Protein AF-A0A7C0X416-F1 (afdb_monomer_lite)

Organism: NCBI:txid1839936

Foldseek 3Di:
DPPPDDDDDDPVRVVVVVVVVVVVVVCCVVPNLDPDAPPQQEAAFDDLPAQADKAFAPVQDPLPCQLCVQQPQSQWDWDQDPVRGTDTWGQQVRDPSPCVSQVRRQRSRIFGWQHHPDDDPDNVPSRGDNVNRNDDPDDDGNYQWYWYWDCDPPDTGIDIDGDDHGGGHDDDRPPPQQWFKDQQDQPLDPLPCPLCVQDPQNQWDWDQDPVGIGIDGNRVSGRQPCRSCVPPPSNRMDTDGD

InterPro domains:
  IPR010226 NADH-quinone oxidoreductase, chain I [PTHR10849] (24-136)
  IPR017896 4Fe-4S ferredoxin-type, iron-sulphur binding domain [PF12838] (60-109)
  IPR017896 4Fe-4S ferredoxin-type, iron-sulphur binding domain [PF13187] (189-235)
  IPR017896 4Fe-4S ferredoxin-type, iron-sulphur binding domain [PS51379] (52-81)
  IPR017896 4Fe-4S ferredoxin-type, iron-sulphur binding domain [PS51379] (86-115)
  IPR017896 4Fe-4S ferredoxin-type, iron-sulphur binding domain [PS51379] (179-209)
  IPR017896 4Fe-4S ferredoxin-type, iron-sulphur binding domain [PS51379] (213-242)
  IPR017900 4Fe-4S ferredoxin, iron-sulphur binding, conserved site [PS00198] (95-106)
  IPR017900 4Fe-4S ferredoxin, iron-sulphur binding, conserved site [PS00198] (189-200)

Radius of gyration: 30.39 Å; chains: 1; bounding box: 72×56×80 Å

pLDDT: mean 90.24, std 6.44, range [57.19, 98.12]

Sequence (242 aa):
MRKVVAPDYTVFEHVKRHAEAVKTAIREAIIPESVTCSYPKERRKMPASFRGYLIFDPDRCISCFGCAFICPANAIRMKEAEDGRYYPTIDYGKCIFCHFCLDSCPEGALKPTKIHDVAYRDLDRMLTLTEEMIEPPEIIREDKRYVEYVIDGRDLHLRRVDGEDELLVDLPPPSKVERIVSCIDPESCTGCRICEEVCEHGVIRSSVEEDGVRMVIDSERCTGCGLCVKECSMRVLRLVRR

Structure (mmCIF, N/CA/C/O backbone):
data_AF-A0A7C0X416-F1
#
_entry.id   AF-A0A7C0X416-F1
#
loop_
_atom_site.group_PDB
_atom_site.id
_atom_site.type_symbol
_atom_site.label_atom_id
_atom_site.label_alt_id
_atom_site.label_comp_id
_atom_site.label_asym_id
_atom_site.label_entity_id
_atom_site.label_seq_id
_atom_site.pdbx_PDB_ins_code
_atom_site.Cartn_x
_atom_site.Cartn_y
_atom_site.Cartn_z
_atom_site.occupancy
_atom_site.B_iso_or_equiv
_atom_site.auth_seq_id
_atom_site.auth_comp_id
_atom_site.auth_asym_id
_atom_site.auth_atom_id
_atom_site.pdbx_PDB_model_num
ATOM 1 N N . MET A 1 1 ? 18.045 -38.960 -21.558 1.00 57.19 1 MET A N 1
ATOM 2 C CA . MET A 1 1 ? 18.064 -37.711 -22.358 1.00 57.19 1 MET A CA 1
ATOM 3 C C . MET A 1 1 ? 18.168 -38.073 -23.832 1.00 57.19 1 MET A C 1
ATOM 5 O O . MET A 1 1 ? 19.068 -38.830 -24.178 1.00 57.19 1 MET A O 1
ATOM 9 N N . ARG A 1 2 ? 17.259 -37.594 -24.694 1.00 62.16 2 ARG A N 1
ATOM 10 C CA . ARG A 1 2 ? 17.436 -37.725 -26.152 1.00 62.16 2 ARG A CA 1
ATOM 11 C C . ARG A 1 2 ? 18.588 -36.808 -26.564 1.00 62.16 2 ARG A C 1
ATOM 13 O O . ARG A 1 2 ? 18.552 -35.626 -26.235 1.00 62.16 2 ARG A O 1
ATOM 20 N N . LYS A 1 3 ? 19.614 -37.348 -27.229 1.00 64.94 3 LYS A N 1
ATOM 21 C CA . LYS A 1 3 ? 20.662 -36.521 -27.836 1.00 64.94 3 LYS A CA 1
ATOM 22 C C . LYS A 1 3 ? 19.995 -35.653 -28.898 1.00 64.94 3 LYS A C 1
ATOM 24 O O . LYS A 1 3 ? 19.413 -36.183 -29.841 1.00 64.94 3 LYS A O 1
ATOM 29 N N . VAL A 1 4 ? 20.044 -34.340 -28.709 1.00 77.12 4 VAL A N 1
ATOM 30 C CA . VAL A 1 4 ? 19.672 -33.386 -29.751 1.00 77.12 4 VAL A CA 1
ATOM 31 C C . VAL A 1 4 ? 20.785 -33.462 -30.789 1.00 77.12 4 VAL A C 1
ATOM 33 O O . VAL A 1 4 ? 21.901 -33.016 -30.537 1.00 77.12 4 VAL A O 1
ATOM 36 N N . VAL A 1 5 ? 20.518 -34.139 -31.902 1.00 79.69 5 VAL A N 1
ATOM 37 C CA . VAL A 1 5 ? 21.444 -34.206 -33.034 1.00 79.69 5 VAL A CA 1
ATOM 38 C C . VAL A 1 5 ? 21.197 -32.963 -33.874 1.00 79.69 5 VAL A C 1
ATOM 40 O O . VAL A 1 5 ? 20.042 -32.636 -34.154 1.00 79.69 5 VAL A O 1
ATOM 43 N N . ALA A 1 6 ? 22.262 -32.248 -34.236 1.00 77.06 6 ALA A N 1
ATOM 44 C CA . ALA A 1 6 ? 22.138 -31.166 -35.197 1.00 77.06 6 ALA A CA 1
ATOM 45 C C . ALA A 1 6 ? 21.621 -31.772 -36.515 1.00 77.06 6 ALA A C 1
ATOM 47 O O . ALA A 1 6 ? 22.207 -32.747 -36.986 1.00 77.06 6 ALA A O 1
ATOM 48 N N . PRO A 1 7 ? 20.508 -31.280 -37.075 1.00 79.94 7 PRO A N 1
ATOM 49 C CA . PRO A 1 7 ? 20.043 -31.735 -38.382 1.00 79.94 7 PRO A CA 1
ATOM 50 C C . PRO A 1 7 ? 21.128 -31.512 -39.444 1.00 79.94 7 PRO A C 1
ATOM 52 O O . PRO A 1 7 ? 21.863 -30.525 -39.393 1.00 79.94 7 PRO A O 1
ATOM 55 N N . ASP A 1 8 ? 21.227 -32.462 -40.370 1.00 83.44 8 ASP A N 1
ATOM 56 C CA . ASP A 1 8 ? 22.217 -32.457 -41.443 1.00 83.44 8 ASP A CA 1
ATOM 57 C C . ASP A 1 8 ? 21.774 -31.456 -42.516 1.00 83.44 8 ASP A C 1
ATOM 59 O O . ASP A 1 8 ? 20.688 -31.596 -43.083 1.00 83.44 8 ASP A O 1
ATOM 63 N N . TYR A 1 9 ? 22.562 -30.402 -42.728 1.00 83.38 9 TYR A N 1
ATOM 64 C CA . TYR A 1 9 ? 22.229 -29.325 -43.656 1.00 83.38 9 TYR A CA 1
ATOM 65 C C . TYR A 1 9 ? 23.130 -29.384 -44.882 1.00 83.38 9 TYR A C 1
ATOM 67 O O . TYR A 1 9 ? 24.345 -29.558 -44.796 1.00 83.38 9 TYR A O 1
ATOM 75 N N . THR A 1 10 ? 22.546 -29.142 -46.047 1.00 91.31 10 THR A N 1
ATOM 76 C CA . THR A 1 10 ? 23.316 -28.920 -47.271 1.00 91.31 10 THR A CA 1
ATOM 77 C C . THR A 1 10 ? 24.046 -27.573 -47.225 1.00 91.31 10 THR A C 1
ATOM 79 O O . THR A 1 10 ? 23.634 -26.633 -46.541 1.00 91.31 10 THR A O 1
ATOM 82 N N . VAL A 1 11 ? 25.114 -27.425 -48.018 1.00 88.75 11 VAL A N 1
ATOM 83 C CA . VAL A 1 11 ? 25.844 -26.146 -48.162 1.00 88.75 11 VAL A CA 1
ATOM 84 C C . VAL A 1 11 ? 24.896 -24.999 -48.538 1.00 88.75 11 VAL A C 1
ATOM 86 O O . VAL A 1 11 ? 25.012 -23.893 -48.014 1.00 88.75 11 VAL A O 1
ATOM 89 N N . PHE A 1 12 ? 23.911 -25.271 -49.397 1.00 92.62 12 PHE A N 1
ATOM 90 C CA . PHE A 1 12 ? 22.902 -24.290 -49.787 1.00 92.62 12 PHE A CA 1
ATOM 91 C C . PHE A 1 12 ? 22.018 -23.851 -48.606 1.00 92.62 12 PHE A C 1
ATOM 93 O O . PHE A 1 12 ? 21.759 -22.659 -48.436 1.00 92.62 12 PHE A O 1
ATOM 100 N N . GLU A 1 13 ? 21.590 -24.784 -47.751 1.00 91.25 13 GLU A N 1
ATOM 101 C CA . GLU A 1 13 ? 20.802 -24.472 -46.552 1.00 91.25 13 GLU A CA 1
ATOM 102 C C . GLU A 1 13 ? 21.599 -23.668 -45.522 1.00 91.25 13 GLU A C 1
ATOM 104 O O . GLU A 1 13 ? 21.046 -22.751 -44.909 1.00 91.25 13 GLU A O 1
ATOM 109 N N . HIS A 1 14 ? 22.896 -23.952 -45.367 1.00 90.25 14 HIS A N 1
ATOM 110 C CA . HIS A 1 14 ? 23.789 -23.145 -44.534 1.00 90.25 14 HIS A CA 1
ATOM 111 C C . HIS A 1 14 ? 23.851 -21.694 -45.018 1.00 90.25 14 HIS A C 1
ATOM 113 O O . HIS A 1 14 ? 23.626 -20.773 -44.230 1.00 90.25 14 HIS A O 1
ATOM 119 N N . VAL A 1 15 ? 24.082 -21.491 -46.319 1.00 93.81 15 VAL A N 1
ATOM 120 C CA . VAL A 1 15 ? 24.129 -20.154 -46.927 1.00 93.81 15 VAL A CA 1
ATOM 121 C C . VAL A 1 15 ? 22.797 -19.424 -46.746 1.00 93.81 15 VAL A C 1
ATOM 123 O O . VAL A 1 15 ? 22.792 -18.270 -46.315 1.00 93.81 15 VAL A O 1
ATOM 126 N N . LYS A 1 16 ? 21.664 -20.095 -46.995 1.00 95.44 16 LYS A N 1
ATOM 127 C CA . LYS A 1 16 ? 20.327 -19.508 -46.818 1.00 95.44 16 LYS A CA 1
ATOM 128 C C . LYS A 1 16 ? 20.095 -19.035 -45.380 1.00 95.44 16 LYS A C 1
ATOM 130 O O . LYS A 1 16 ? 19.681 -17.899 -45.168 1.00 95.44 16 LYS A O 1
ATOM 135 N N . ARG A 1 17 ? 20.405 -19.876 -44.391 1.00 91.31 17 ARG A N 1
ATOM 136 C CA . ARG A 1 17 ? 20.230 -19.547 -42.966 1.00 91.31 17 ARG A CA 1
ATOM 137 C C . ARG A 1 17 ? 21.143 -18.415 -42.515 1.00 91.31 17 ARG A C 1
ATOM 139 O O . ARG A 1 17 ? 20.723 -17.568 -41.736 1.00 91.31 17 ARG A O 1
ATOM 146 N N . HIS A 1 18 ? 22.383 -18.379 -43.001 1.00 94.31 18 HIS A 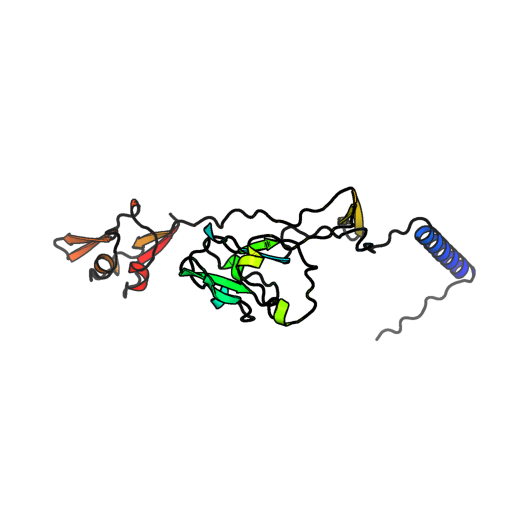N 1
ATOM 147 C CA . HIS A 1 18 ? 23.293 -17.268 -42.718 1.00 94.31 18 HIS A CA 1
ATOM 148 C C . HIS A 1 18 ? 22.787 -15.965 -43.341 1.00 94.31 18 HIS A C 1
ATOM 150 O O . HIS A 1 18 ? 22.806 -14.936 -42.674 1.00 94.31 18 HIS A O 1
ATOM 156 N N . ALA A 1 19 ? 22.259 -16.004 -44.567 1.00 96.19 19 ALA A N 1
ATOM 157 C CA . ALA A 1 19 ? 21.640 -14.837 -45.188 1.00 96.19 19 ALA A CA 1
ATOM 158 C C . ALA A 1 19 ? 20.410 -14.343 -44.400 1.00 96.19 19 ALA A C 1
ATOM 160 O O . ALA A 1 19 ? 20.270 -13.141 -44.183 1.00 96.19 19 ALA A O 1
ATOM 161 N N . GLU A 1 20 ? 19.549 -15.246 -43.916 1.00 95.38 20 GLU A N 1
ATOM 162 C CA . GLU A 1 20 ? 18.414 -14.907 -43.039 1.00 95.38 20 GLU A CA 1
ATOM 163 C C . GLU A 1 20 ? 18.872 -14.286 -41.708 1.00 95.38 20 GLU A C 1
ATOM 165 O O . GLU A 1 20 ? 18.317 -13.273 -41.270 1.00 95.38 20 GLU A O 1
ATOM 170 N N . ALA A 1 21 ? 19.918 -14.840 -41.088 1.00 93.75 21 ALA A N 1
ATOM 171 C CA . ALA A 1 21 ? 20.500 -14.304 -39.860 1.00 93.75 21 ALA A CA 1
ATOM 172 C C . ALA A 1 21 ? 21.108 -12.910 -40.076 1.00 93.75 21 ALA A C 1
ATOM 174 O O . ALA A 1 21 ? 20.821 -11.995 -39.308 1.00 93.75 21 ALA A O 1
ATOM 175 N N . VAL A 1 22 ? 21.884 -12.714 -41.148 1.00 95.81 22 VAL A N 1
ATOM 176 C CA . VAL A 1 22 ? 22.471 -11.412 -41.505 1.00 95.81 22 VAL A CA 1
ATOM 177 C C . VAL A 1 22 ? 21.381 -10.389 -41.817 1.00 95.81 22 VAL A C 1
ATOM 179 O O . VAL A 1 22 ? 21.449 -9.266 -41.329 1.00 95.81 22 VAL A O 1
ATOM 182 N N . LYS A 1 23 ? 20.335 -10.769 -42.563 1.00 95.19 23 LYS A N 1
ATOM 183 C CA . LYS A 1 23 ? 19.174 -9.903 -42.823 1.00 95.19 23 LYS A CA 1
ATOM 184 C C . LYS A 1 23 ? 18.511 -9.453 -41.520 1.00 95.19 23 LYS A C 1
ATOM 186 O O . LYS A 1 23 ? 18.184 -8.278 -41.377 1.00 95.19 23 LYS A O 1
ATOM 191 N N . THR A 1 24 ? 18.325 -10.380 -40.583 1.00 90.19 24 THR A N 1
ATOM 192 C CA . THR A 1 24 ? 17.755 -10.079 -39.264 1.00 90.19 24 THR A CA 1
ATOM 193 C C . THR A 1 24 ? 18.672 -9.141 -38.482 1.00 90.19 24 THR A C 1
ATOM 195 O O . THR A 1 24 ? 18.209 -8.123 -37.983 1.00 90.19 24 THR A O 1
ATOM 198 N N . ALA A 1 25 ? 19.980 -9.410 -38.456 1.00 90.50 25 ALA A N 1
ATOM 199 C CA . ALA A 1 25 ? 20.961 -8.561 -37.784 1.00 90.50 25 ALA A CA 1
ATOM 200 C C . ALA A 1 25 ? 20.996 -7.134 -38.357 1.00 90.50 25 ALA A C 1
ATOM 202 O O . ALA A 1 25 ? 21.021 -6.172 -37.598 1.00 90.50 25 ALA A O 1
ATOM 203 N N . ILE A 1 26 ? 20.946 -6.983 -39.685 1.00 93.81 26 ILE A N 1
ATOM 204 C CA . ILE A 1 26 ? 20.878 -5.669 -40.341 1.00 93.81 26 ILE A CA 1
ATOM 205 C C . ILE A 1 26 ? 19.585 -4.942 -39.958 1.00 93.81 26 ILE A C 1
ATOM 207 O O . ILE A 1 26 ? 19.631 -3.754 -39.646 1.00 93.81 26 ILE A O 1
ATOM 211 N N . ARG A 1 27 ? 18.439 -5.639 -39.953 1.00 88.88 27 ARG A N 1
ATOM 212 C CA . ARG A 1 27 ? 17.156 -5.051 -39.541 1.00 88.88 27 ARG A CA 1
ATOM 213 C C . ARG A 1 27 ? 17.235 -4.506 -38.114 1.00 88.88 27 ARG A C 1
ATOM 215 O O . ARG A 1 27 ? 16.928 -3.336 -37.920 1.00 88.88 27 ARG A O 1
ATOM 222 N N . GLU A 1 28 ? 17.702 -5.314 -37.163 1.00 85.31 28 GLU A N 1
ATOM 223 C CA . GLU A 1 28 ? 17.839 -4.897 -35.759 1.00 85.31 28 GLU A CA 1
ATOM 224 C C . GLU A 1 28 ? 18.899 -3.803 -35.559 1.00 85.31 28 GLU A C 1
ATOM 226 O O . GLU A 1 28 ? 18.789 -3.002 -34.638 1.00 85.31 28 GLU A O 1
ATOM 231 N N . ALA A 1 29 ? 19.922 -3.727 -36.415 1.00 88.25 29 ALA A N 1
ATOM 232 C CA . ALA A 1 29 ? 20.923 -2.664 -36.345 1.00 88.25 29 ALA A CA 1
ATOM 233 C C . ALA A 1 29 ? 20.383 -1.298 -36.810 1.00 88.25 29 ALA A C 1
ATOM 235 O O . ALA A 1 29 ? 20.807 -0.270 -36.288 1.00 88.25 29 ALA A O 1
ATOM 236 N N . ILE A 1 30 ? 19.473 -1.276 -37.795 1.00 87.94 30 ILE A N 1
ATOM 237 C CA . ILE A 1 30 ? 18.911 -0.035 -38.360 1.00 87.94 30 ILE A CA 1
ATOM 238 C C . ILE A 1 30 ? 17.665 0.412 -37.587 1.00 87.94 30 ILE A C 1
ATOM 240 O O . ILE A 1 30 ? 17.522 1.593 -37.277 1.00 87.94 30 ILE A O 1
ATOM 244 N N . ILE A 1 31 ? 16.755 -0.518 -37.292 1.00 81.75 31 ILE A N 1
ATOM 245 C CA . ILE A 1 31 ? 15.499 -0.265 -36.577 1.00 81.75 31 ILE A CA 1
ATOM 246 C C . ILE A 1 31 ? 15.412 -1.295 -35.451 1.00 81.75 31 ILE A C 1
ATOM 248 O O . ILE A 1 31 ? 14.736 -2.312 -35.603 1.00 81.75 31 ILE A O 1
ATOM 252 N N . PRO A 1 32 ? 16.139 -1.078 -34.343 1.00 70.19 32 PRO A N 1
ATOM 253 C CA . PRO A 1 32 ? 16.114 -2.013 -33.234 1.00 70.19 32 PRO A CA 1
ATOM 254 C C . PRO A 1 32 ? 14.705 -2.069 -32.645 1.00 70.19 32 PRO A C 1
ATOM 256 O O . PRO A 1 32 ? 14.247 -1.097 -32.036 1.00 70.19 32 PRO A O 1
ATOM 259 N N . GLU A 1 33 ? 14.057 -3.233 -32.710 1.00 70.00 33 GLU A N 1
ATOM 260 C CA . GLU A 1 33 ? 12.871 -3.540 -31.896 1.00 70.00 33 GLU A CA 1
ATOM 261 C C . GLU A 1 33 ? 13.306 -3.881 -30.462 1.00 70.00 33 GLU A C 1
ATOM 263 O O . GLU A 1 33 ? 12.881 -4.857 -29.846 1.00 70.00 33 GLU A O 1
ATOM 268 N N . SER A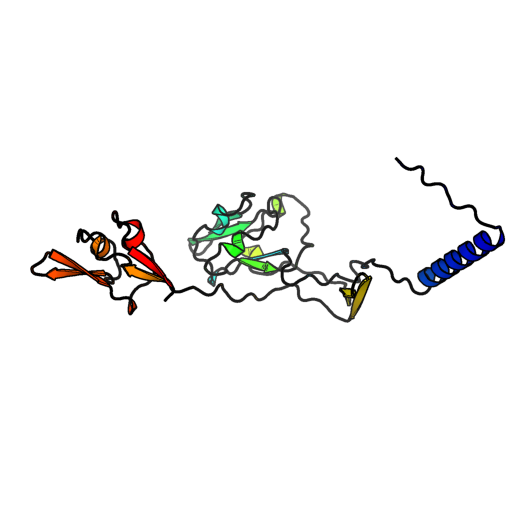 1 34 ? 14.227 -3.080 -29.917 1.00 74.44 34 SER A N 1
ATOM 269 C CA . SER A 1 34 ? 14.807 -3.352 -28.613 1.00 74.44 34 SER A CA 1
ATOM 270 C C . SER A 1 34 ? 13.741 -3.224 -27.531 1.00 74.44 34 SER A C 1
ATOM 272 O O . SER A 1 34 ? 13.071 -2.194 -27.392 1.00 74.44 34 SER A O 1
ATOM 274 N N . VAL A 1 35 ? 13.653 -4.276 -26.719 1.00 82.62 35 VAL A N 1
ATOM 275 C CA . VAL A 1 35 ? 12.878 -4.307 -25.472 1.00 82.62 35 VAL A CA 1
ATOM 276 C C . VAL A 1 35 ? 13.503 -3.439 -24.368 1.00 82.62 35 VAL A C 1
ATOM 278 O O . VAL A 1 35 ? 12.994 -3.370 -23.251 1.00 82.62 35 VAL A O 1
ATOM 281 N N . THR A 1 36 ? 14.618 -2.769 -24.657 1.00 86.44 36 THR A N 1
ATOM 282 C CA . THR A 1 36 ? 15.330 -1.918 -23.708 1.00 86.44 36 THR A CA 1
ATOM 283 C C . THR A 1 36 ? 14.601 -0.586 -23.527 1.00 86.44 36 THR A C 1
ATOM 285 O O . THR A 1 36 ? 14.355 0.148 -24.485 1.00 86.44 36 THR A O 1
ATOM 288 N N . CYS A 1 37 ? 14.297 -0.250 -22.274 1.00 88.44 37 CYS A N 1
ATOM 289 C CA . CYS A 1 37 ? 13.849 1.079 -21.862 1.00 88.44 37 CYS A CA 1
ATOM 290 C C . CYS A 1 37 ? 15.079 1.912 -21.480 1.00 88.44 37 CYS A C 1
ATOM 292 O O . CYS A 1 37 ? 15.814 1.532 -20.567 1.00 88.44 37 CYS A O 1
ATOM 294 N N . SER A 1 38 ? 15.322 3.030 -22.167 1.00 89.12 38 SER A N 1
ATOM 295 C CA . SER A 1 38 ? 16.522 3.851 -21.947 1.00 89.12 38 SER A CA 1
ATOM 296 C C . SER A 1 38 ? 16.367 4.817 -20.760 1.00 89.12 38 SER A C 1
ATOM 298 O O . SER A 1 38 ? 16.327 6.033 -20.950 1.00 89.12 38 SER A O 1
ATOM 300 N N . TYR A 1 39 ? 16.322 4.299 -19.533 1.00 90.06 39 TYR A N 1
ATOM 301 C CA . TYR A 1 39 ? 16.314 5.119 -18.311 1.00 90.06 39 TYR A CA 1
ATOM 302 C C . TYR A 1 39 ? 17.616 5.945 -18.179 1.00 90.06 39 TYR A C 1
ATOM 304 O O . TYR A 1 39 ? 18.689 5.383 -18.419 1.00 90.06 39 TYR A O 1
ATOM 312 N N . PRO A 1 40 ? 17.583 7.250 -17.828 1.00 91.44 40 PRO A N 1
ATOM 313 C CA . PRO A 1 40 ? 16.432 8.053 -17.383 1.00 91.44 40 PRO A CA 1
ATOM 314 C C . PRO A 1 40 ? 15.691 8.819 -18.498 1.00 91.44 40 PRO A C 1
ATOM 316 O O . PRO A 1 40 ? 14.723 9.508 -18.214 1.00 91.44 40 PRO A O 1
ATOM 319 N N . LYS A 1 41 ? 16.111 8.716 -19.768 1.00 90.19 41 LYS A N 1
ATOM 320 C CA . LYS A 1 41 ? 15.497 9.450 -20.901 1.00 90.19 41 LYS A CA 1
ATOM 321 C C . LYS A 1 41 ? 14.109 8.925 -21.285 1.00 90.19 41 LYS A C 1
ATOM 323 O O . LYS A 1 41 ? 13.294 9.662 -21.840 1.00 90.19 41 LYS A O 1
ATOM 328 N N . GLU A 1 42 ? 13.880 7.640 -21.037 1.00 90.81 42 GLU A N 1
ATOM 329 C CA . GLU A 1 42 ? 12.603 6.952 -21.196 1.00 90.81 42 GLU A CA 1
ATOM 330 C C . GLU A 1 42 ? 12.272 6.231 -19.888 1.00 90.81 42 GLU A C 1
ATOM 332 O O . GLU A 1 42 ? 13.122 5.517 -19.339 1.00 90.81 42 GLU A O 1
ATOM 337 N N . ARG A 1 43 ? 11.033 6.368 -19.409 1.00 90.56 43 ARG A N 1
ATOM 338 C CA . ARG A 1 43 ? 10.561 5.702 -18.186 1.00 90.56 43 ARG A CA 1
ATOM 339 C C . ARG A 1 43 ? 9.498 4.663 -18.519 1.00 90.56 43 ARG A C 1
ATOM 341 O O . ARG A 1 43 ? 8.637 4.878 -19.362 1.00 90.56 43 ARG A O 1
ATOM 348 N N . ARG A 1 44 ? 9.518 3.506 -17.862 1.00 91.12 44 ARG A N 1
ATOM 349 C CA . ARG A 1 44 ? 8.420 2.540 -17.999 1.00 91.12 44 ARG A CA 1
ATOM 350 C C . ARG A 1 44 ? 7.183 3.089 -17.289 1.00 91.12 44 ARG A C 1
ATOM 352 O O . ARG A 1 44 ? 7.271 3.413 -16.109 1.00 91.12 44 ARG A O 1
ATOM 359 N N . LYS A 1 45 ? 6.029 3.078 -17.959 1.00 91.94 45 LYS A N 1
ATOM 360 C CA . LYS A 1 45 ? 4.752 3.375 -17.304 1.00 91.94 45 LYS A CA 1
ATOM 361 C C . LYS A 1 45 ? 4.423 2.278 -16.302 1.00 91.94 45 LYS A C 1
ATOM 363 O O . LYS A 1 45 ? 4.301 1.102 -16.666 1.00 91.94 45 LYS A O 1
ATOM 368 N N . MET A 1 46 ? 4.277 2.663 -15.043 1.00 91.75 46 MET A N 1
ATOM 369 C CA . MET A 1 46 ? 3.917 1.725 -13.986 1.00 91.75 46 MET A CA 1
ATOM 370 C C . MET A 1 46 ? 2.408 1.434 -13.997 1.00 91.75 46 MET A C 1
ATOM 372 O O . MET A 1 46 ? 1.604 2.337 -14.253 1.00 91.75 46 MET A O 1
ATOM 376 N N . PRO A 1 47 ? 1.991 0.181 -13.731 1.00 89.56 47 PRO A N 1
ATOM 377 C CA . PRO A 1 47 ? 0.575 -0.161 -13.641 1.00 89.56 47 PRO A CA 1
ATOM 378 C C . PRO A 1 47 ? -0.099 0.573 -12.473 1.00 89.56 47 PRO A C 1
ATOM 380 O O . PRO A 1 47 ? 0.559 0.993 -11.522 1.00 89.56 47 PRO A O 1
ATOM 383 N N . ALA A 1 48 ? -1.429 0.686 -12.508 1.00 87.31 48 ALA A N 1
ATOM 384 C CA . ALA A 1 48 ? -2.202 1.323 -11.435 1.00 87.31 48 ALA A CA 1
ATOM 385 C C . ALA A 1 48 ? -1.996 0.653 -10.063 1.00 87.31 48 ALA A C 1
ATOM 387 O O . ALA A 1 48 ? -1.982 1.329 -9.044 1.00 87.31 48 ALA A O 1
ATOM 388 N N . SER A 1 49 ? -1.777 -0.665 -10.044 1.00 88.31 49 SER A N 1
ATOM 389 C CA . SER A 1 49 ? -1.543 -1.461 -8.835 1.00 88.31 49 SER A CA 1
ATOM 390 C C . SER A 1 49 ? -0.073 -1.521 -8.401 1.00 88.31 49 SER A C 1
ATOM 392 O O . SER A 1 49 ? 0.302 -2.410 -7.633 1.00 88.31 49 SER A O 1
ATOM 394 N N . PHE A 1 50 ? 0.793 -0.667 -8.955 1.00 93.44 50 PHE A N 1
ATOM 395 C CA . PHE A 1 50 ? 2.199 -0.638 -8.569 1.00 93.44 50 PHE A CA 1
ATOM 396 C C . PHE A 1 50 ? 2.345 -0.226 -7.103 1.00 93.44 50 PHE A C 1
ATOM 398 O O . PHE A 1 50 ? 1.662 0.678 -6.628 1.00 93.44 50 PHE A O 1
ATOM 405 N N . ARG A 1 51 ? 3.261 -0.888 -6.394 1.00 94.94 51 ARG A N 1
ATOM 406 C CA . ARG A 1 51 ? 3.482 -0.662 -4.969 1.00 94.94 51 ARG A CA 1
ATOM 407 C C . ARG A 1 51 ? 4.755 0.134 -4.731 1.00 94.94 51 ARG A C 1
ATOM 409 O O . ARG A 1 51 ? 5.820 -0.447 -4.557 1.00 94.94 51 ARG A O 1
ATOM 416 N N . GLY A 1 52 ? 4.634 1.455 -4.769 1.00 94.06 52 GLY A N 1
ATOM 417 C CA . GLY A 1 52 ? 5.747 2.372 -4.549 1.00 94.06 52 GLY A CA 1
ATOM 418 C C . GLY A 1 52 ? 5.782 2.977 -3.151 1.00 94.06 52 GLY A C 1
ATOM 419 O O . GLY A 1 52 ? 5.194 2.449 -2.197 1.00 94.06 52 GLY A O 1
ATOM 420 N N . TYR A 1 53 ? 6.476 4.110 -3.078 1.00 94.88 53 TYR A N 1
ATOM 421 C CA . TYR A 1 53 ? 6.574 4.986 -1.917 1.00 94.88 53 TYR A CA 1
ATOM 422 C C . TYR A 1 53 ? 5.193 5.381 -1.379 1.00 94.88 53 TYR A C 1
ATOM 424 O O . TYR A 1 53 ? 4.214 5.422 -2.133 1.00 94.88 53 TYR A O 1
ATOM 432 N N . LEU A 1 54 ? 5.108 5.659 -0.081 1.00 94.56 54 LEU A N 1
ATOM 433 C CA . LEU A 1 54 ? 3.852 5.971 0.593 1.00 94.56 54 LEU A CA 1
ATOM 434 C C . LEU A 1 54 ? 3.781 7.448 0.963 1.00 94.56 54 LEU A C 1
ATOM 436 O O . LEU A 1 54 ? 4.736 7.991 1.510 1.00 94.56 54 LEU A O 1
ATOM 440 N N . ILE A 1 55 ? 2.623 8.050 0.708 1.00 94.31 55 ILE A N 1
ATOM 441 C CA . ILE A 1 55 ? 2.277 9.401 1.158 1.00 94.31 55 ILE A CA 1
ATOM 442 C C . ILE A 1 55 ? 1.304 9.283 2.330 1.00 94.31 55 ILE A C 1
ATOM 444 O O . ILE A 1 55 ? 0.479 8.367 2.37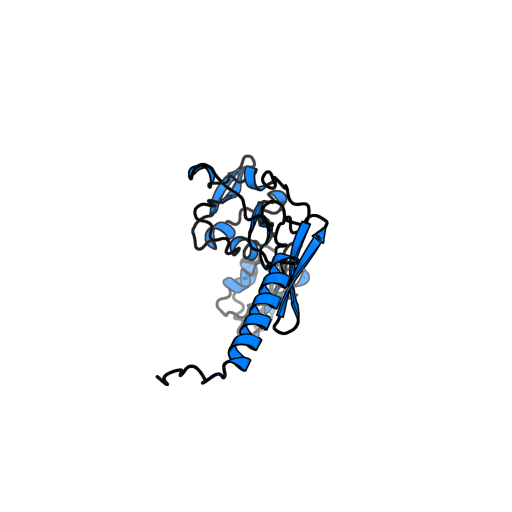1 1.00 94.31 55 ILE A O 1
ATOM 448 N N . PHE A 1 56 ? 1.404 10.189 3.292 1.00 95.00 56 PHE A N 1
ATOM 449 C CA . PHE A 1 56 ? 0.591 10.216 4.495 1.00 95.00 56 PHE A CA 1
ATOM 450 C C . PHE A 1 56 ? -0.342 11.431 4.516 1.00 95.00 56 PHE A C 1
ATOM 452 O O . PHE A 1 56 ? 0.056 12.548 4.221 1.00 95.00 56 PHE A O 1
ATOM 459 N N . ASP A 1 57 ? -1.599 11.199 4.878 1.00 93.81 57 ASP A N 1
ATOM 460 C CA . ASP A 1 57 ? -2.650 12.203 5.009 1.00 93.81 57 ASP A CA 1
ATOM 461 C C . ASP A 1 57 ? -3.059 12.312 6.496 1.00 93.81 57 ASP A C 1
ATOM 463 O O . ASP A 1 57 ? -3.762 11.424 7.009 1.00 93.81 57 ASP A O 1
ATOM 467 N N . PRO A 1 58 ? -2.593 13.349 7.223 1.00 93.88 58 PRO A N 1
ATOM 468 C CA . PRO A 1 58 ? -2.823 13.487 8.663 1.00 93.88 58 PRO A CA 1
ATOM 469 C C . PRO A 1 58 ? -4.295 13.730 9.017 1.00 93.88 58 PRO A C 1
ATOM 471 O O . PRO A 1 58 ? -4.762 13.244 10.054 1.00 93.88 58 PRO A O 1
ATOM 474 N N . ASP A 1 59 ? -5.047 14.396 8.138 1.00 92.81 59 ASP A N 1
ATOM 475 C CA . ASP A 1 59 ? -6.461 14.726 8.352 1.00 92.81 59 ASP A CA 1
ATOM 476 C C . ASP A 1 59 ? -7.336 13.469 8.394 1.00 92.81 59 ASP A C 1
ATOM 478 O O . ASP A 1 59 ? -8.357 13.420 9.084 1.00 92.81 59 ASP A O 1
ATOM 482 N N . ARG A 1 60 ? -6.915 12.415 7.686 1.00 92.25 60 ARG A N 1
ATOM 483 C CA . ARG A 1 60 ? -7.609 11.120 7.653 1.00 92.25 60 ARG A CA 1
ATOM 484 C C . ARG A 1 60 ? -7.142 10.146 8.721 1.00 92.25 60 ARG A C 1
ATOM 486 O O . ARG A 1 60 ? -7.840 9.178 9.014 1.00 92.25 60 ARG A O 1
ATOM 493 N N . CYS A 1 61 ? -5.951 10.321 9.281 1.00 94.25 61 CYS A N 1
ATOM 494 C CA . CYS A 1 61 ? -5.460 9.404 10.302 1.00 94.25 61 CYS A CA 1
ATOM 495 C C . CYS A 1 61 ? -6.352 9.481 11.548 1.00 94.25 61 CYS A C 1
ATOM 497 O O . CYS A 1 61 ? -6.873 10.541 11.852 1.00 94.25 61 CYS A O 1
ATOM 499 N N . ILE A 1 62 ? -6.523 8.382 12.286 1.00 94.06 62 ILE A N 1
ATOM 500 C CA . ILE A 1 62 ? -7.252 8.345 13.573 1.00 94.06 62 ILE A CA 1
ATOM 501 C C . ILE A 1 62 ? -6.403 7.750 14.703 1.00 94.06 62 ILE A C 1
ATOM 503 O O . ILE A 1 62 ? -6.933 7.334 15.727 1.00 94.06 62 ILE A O 1
ATOM 507 N N . SER A 1 63 ? -5.085 7.650 14.500 1.00 95.94 63 SER A N 1
ATOM 508 C CA . SER A 1 63 ? -4.137 7.096 15.477 1.00 95.94 63 SER A CA 1
ATOM 509 C C . SER A 1 63 ? -4.560 5.727 16.034 1.00 95.94 63 SER A C 1
ATOM 511 O O . SER A 1 63 ? -4.426 5.465 17.222 1.00 95.94 63 SER A O 1
ATOM 513 N N . CYS A 1 64 ? -5.072 4.833 15.178 1.00 95.12 64 CYS A N 1
ATOM 514 C CA . CYS A 1 64 ? -5.554 3.502 15.578 1.00 95.12 64 CYS A CA 1
ATOM 515 C C . CYS A 1 64 ? -4.464 2.415 15.627 1.00 95.12 64 CYS A C 1
ATOM 517 O O . CYS A 1 64 ? -4.754 1.279 15.990 1.00 95.12 64 CYS A O 1
ATOM 519 N N . PHE A 1 65 ? -3.226 2.734 15.226 1.00 96.38 65 PHE A N 1
ATOM 520 C CA . PHE A 1 65 ? -2.056 1.835 15.219 1.00 96.38 65 PHE A CA 1
ATOM 521 C C . PHE A 1 65 ? -2.172 0.598 14.300 1.00 96.38 65 PHE A C 1
ATOM 523 O O . PHE A 1 65 ? -1.225 -0.183 14.210 1.00 96.38 65 PHE A O 1
ATOM 530 N N . GLY A 1 66 ? -3.275 0.426 13.559 1.00 95.81 66 GLY A N 1
ATOM 531 C CA . GLY A 1 66 ? -3.504 -0.745 12.701 1.00 95.81 66 GLY A CA 1
ATOM 532 C C . GLY A 1 66 ? -2.403 -0.977 11.660 1.00 95.81 66 GLY A C 1
ATOM 533 O O . GLY A 1 66 ? -1.954 -2.108 11.484 1.00 95.81 66 GLY A O 1
ATOM 534 N N . CYS A 1 67 ? -1.891 0.098 11.048 1.00 97.00 67 CYS A N 1
ATOM 535 C CA . CYS A 1 67 ? -0.790 0.027 10.085 1.00 97.00 67 CYS A CA 1
ATOM 536 C C . CYS A 1 67 ? 0.515 -0.506 10.703 1.00 97.00 67 CYS A C 1
ATOM 538 O O . CYS A 1 67 ? 1.228 -1.266 10.050 1.00 97.00 67 CYS A O 1
ATOM 540 N N . ALA A 1 68 ? 0.812 -0.150 11.956 1.00 97.50 68 ALA A N 1
ATOM 541 C CA . ALA A 1 68 ? 1.985 -0.644 12.669 1.00 97.50 68 ALA A CA 1
ATOM 542 C C . ALA A 1 68 ? 1.835 -2.127 13.028 1.00 97.50 68 ALA A C 1
ATOM 544 O O . ALA A 1 68 ? 2.745 -2.912 12.769 1.00 97.50 68 ALA A O 1
ATOM 545 N N . PHE A 1 69 ? 0.665 -2.529 13.536 1.00 97.25 69 PHE A N 1
ATOM 546 C CA . PHE A 1 69 ? 0.395 -3.921 13.911 1.00 97.25 69 PHE A CA 1
ATOM 547 C C . PHE A 1 69 ? 0.385 -4.888 12.725 1.00 97.25 69 PHE A C 1
ATOM 549 O O . PHE A 1 69 ? 0.854 -6.015 12.860 1.00 97.25 69 PHE A O 1
ATOM 556 N N . ILE A 1 70 ? -0.138 -4.473 11.567 1.00 98.00 70 ILE A N 1
ATOM 557 C CA . ILE A 1 70 ? -0.218 -5.353 10.392 1.00 98.00 70 ILE A CA 1
ATOM 558 C C . ILE A 1 70 ? 1.122 -5.490 9.655 1.00 98.00 70 ILE A C 1
ATOM 560 O O . ILE A 1 70 ? 1.260 -6.357 8.794 1.00 98.00 70 ILE A O 1
ATOM 564 N N . CYS A 1 71 ? 2.105 -4.628 9.937 1.00 98.12 71 CYS A N 1
ATOM 565 C CA . CYS A 1 71 ? 3.356 -4.582 9.189 1.00 98.12 71 CYS A CA 1
ATOM 566 C C . CYS A 1 71 ? 4.219 -5.832 9.463 1.00 98.12 71 CYS A C 1
ATOM 568 O O . CYS A 1 71 ? 4.808 -5.938 10.540 1.00 98.12 71 CYS A O 1
ATOM 570 N N . PRO A 1 72 ? 4.407 -6.745 8.487 1.00 98.00 72 PRO A N 1
ATOM 571 C CA . PRO A 1 72 ? 5.145 -7.989 8.722 1.00 98.00 72 PRO A CA 1
ATOM 572 C C . PRO A 1 72 ? 6.646 -7.755 8.935 1.00 98.00 72 PRO A C 1
ATOM 574 O O . PRO A 1 72 ? 7.314 -8.552 9.583 1.00 98.00 72 PRO A O 1
ATOM 577 N N . ALA A 1 73 ? 7.178 -6.653 8.399 1.00 97.69 73 ALA A N 1
ATOM 578 C CA . ALA A 1 73 ? 8.581 -6.272 8.531 1.00 97.69 73 ALA A CA 1
ATOM 579 C C . ALA A 1 73 ? 8.859 -5.392 9.764 1.00 97.69 73 ALA A C 1
ATOM 581 O O . ALA A 1 73 ? 10.000 -4.980 9.970 1.00 97.69 73 ALA A O 1
ATOM 582 N N . ASN A 1 74 ? 7.829 -5.061 10.557 1.00 97.44 74 ASN A N 1
ATOM 583 C CA . ASN A 1 74 ? 7.917 -4.112 11.673 1.00 97.44 74 ASN A CA 1
ATOM 584 C C . ASN A 1 74 ? 8.626 -2.792 11.280 1.00 97.44 74 ASN A C 1
ATOM 586 O O . ASN A 1 74 ? 9.476 -2.262 11.999 1.00 97.44 74 ASN A O 1
ATOM 590 N N . ALA A 1 75 ? 8.313 -2.304 10.076 1.00 97.69 75 ALA A N 1
ATOM 591 C CA . ALA A 1 75 ? 8.915 -1.112 9.483 1.00 97.69 75 ALA A CA 1
ATOM 592 C C . ALA A 1 75 ? 8.241 0.186 9.949 1.00 97.69 75 ALA A C 1
ATOM 594 O O . ALA A 1 75 ? 8.799 1.262 9.770 1.00 97.69 75 ALA A O 1
ATOM 595 N N . ILE A 1 76 ? 7.044 0.101 10.533 1.00 97.75 76 ILE A N 1
ATOM 596 C CA . ILE A 1 76 ? 6.233 1.262 10.904 1.00 97.75 76 ILE A CA 1
ATOM 597 C C . ILE A 1 76 ? 6.313 1.465 12.416 1.00 97.75 76 ILE A C 1
ATOM 599 O O . ILE A 1 76 ? 5.997 0.561 13.188 1.00 97.75 76 ILE A O 1
ATOM 603 N N . ARG A 1 77 ? 6.705 2.667 12.840 1.00 95.69 77 ARG A N 1
ATOM 604 C CA . ARG A 1 77 ? 6.701 3.102 14.243 1.00 95.69 77 ARG A CA 1
ATOM 605 C C . ARG A 1 77 ? 5.750 4.275 14.395 1.00 95.69 77 ARG A C 1
ATOM 607 O O . ARG A 1 77 ? 5.840 5.229 13.638 1.00 95.69 77 ARG A O 1
ATOM 614 N N . MET A 1 78 ? 4.869 4.221 15.383 1.00 96.00 78 MET A N 1
ATOM 615 C CA . MET A 1 78 ? 3.976 5.338 15.679 1.00 96.00 78 MET A CA 1
ATOM 616 C C . MET A 1 78 ? 4.714 6.346 16.563 1.00 96.00 78 MET A C 1
ATOM 618 O O . MET A 1 78 ? 5.177 5.976 17.643 1.00 96.00 78 MET A O 1
ATOM 622 N N . LYS A 1 79 ? 4.849 7.589 16.102 1.00 94.56 79 LYS A N 1
ATOM 623 C CA . LYS A 1 79 ? 5.452 8.694 16.856 1.00 94.56 79 LYS A CA 1
ATOM 624 C C . LYS A 1 79 ? 4.402 9.745 17.177 1.00 94.56 79 LYS A C 1
ATOM 626 O O . LYS A 1 79 ? 3.491 9.962 16.384 1.00 94.56 79 LYS A O 1
ATOM 631 N N . GLU A 1 80 ? 4.541 10.363 18.339 1.00 94.62 80 GLU A N 1
ATOM 632 C CA . GLU A 1 80 ? 3.733 11.511 18.738 1.00 94.62 80 GLU A CA 1
ATOM 633 C C . GLU A 1 80 ? 4.112 12.729 17.884 1.00 94.62 80 GLU A C 1
ATOM 635 O O . GLU A 1 80 ? 5.299 13.007 17.697 1.00 94.62 80 GLU A O 1
ATOM 640 N N . ALA A 1 81 ? 3.105 13.399 17.335 1.00 90.50 81 ALA A N 1
ATOM 641 C CA . ALA A 1 81 ? 3.224 14.623 16.558 1.00 90.50 81 ALA A CA 1
ATOM 642 C C . ALA A 1 81 ? 2.876 15.850 17.415 1.00 90.50 81 ALA A C 1
ATOM 644 O O . ALA A 1 81 ? 2.430 15.727 18.556 1.00 90.50 81 ALA A O 1
ATOM 645 N N . GLU A 1 82 ? 3.072 17.048 16.865 1.00 87.94 82 GLU A N 1
ATOM 646 C CA . GLU A 1 82 ? 2.884 18.315 17.591 1.00 87.94 82 GLU A CA 1
ATOM 647 C C . GLU A 1 82 ? 1.448 18.536 18.097 1.00 87.94 82 GLU A C 1
ATOM 649 O O . GLU A 1 82 ? 1.236 19.215 19.100 1.00 87.94 82 GLU A O 1
ATOM 654 N N . ASP A 1 83 ? 0.459 17.932 17.438 1.00 89.88 83 ASP A N 1
ATOM 655 C CA . ASP A 1 83 ? -0.957 17.980 17.812 1.00 89.88 83 ASP A CA 1
ATOM 656 C C . ASP A 1 83 ? -1.342 16.970 18.916 1.00 89.88 83 ASP A C 1
ATOM 658 O O . ASP A 1 83 ? -2.521 16.828 19.248 1.00 89.88 83 ASP A O 1
ATOM 662 N N . GLY A 1 84 ? -0.362 16.257 19.486 1.00 90.88 84 GLY A N 1
ATOM 663 C CA . GLY A 1 84 ? -0.555 15.221 20.506 1.00 90.88 84 GLY A CA 1
ATOM 664 C C . GLY A 1 84 ? -1.115 13.904 19.957 1.00 90.88 84 GLY A C 1
ATOM 665 O O . GLY A 1 84 ? -1.438 12.993 20.725 1.00 90.88 84 GLY A O 1
ATOM 666 N N . ARG A 1 85 ? -1.264 13.777 18.632 1.00 93.94 85 ARG A N 1
ATOM 667 C CA . ARG A 1 85 ? -1.723 12.549 17.973 1.00 93.94 85 ARG A CA 1
ATOM 668 C C . ARG A 1 85 ? -0.528 11.679 17.611 1.00 93.94 85 ARG A C 1
ATOM 670 O O . ARG A 1 85 ? 0.602 12.138 17.510 1.00 93.94 85 ARG A O 1
ATOM 677 N N . TYR A 1 86 ? -0.778 10.389 17.406 1.00 95.69 86 TYR A N 1
ATOM 678 C CA . TYR A 1 86 ? 0.262 9.442 17.003 1.00 95.69 86 TYR A CA 1
ATOM 679 C C . TYR A 1 86 ? 0.154 9.140 15.512 1.00 95.69 86 TYR A C 1
ATOM 681 O O . TYR A 1 86 ? -0.895 8.672 15.050 1.00 95.69 86 TYR A O 1
ATOM 689 N N . TYR A 1 87 ? 1.250 9.333 14.781 1.00 96.44 87 TYR A N 1
ATOM 690 C CA . TYR A 1 87 ? 1.329 9.148 13.335 1.00 96.44 87 TYR A CA 1
ATOM 691 C C . TYR A 1 87 ? 2.423 8.156 12.912 1.00 96.44 87 TYR A C 1
ATOM 693 O O . TYR A 1 87 ? 3.394 7.946 13.646 1.00 96.44 87 TYR A O 1
ATOM 701 N N . PRO A 1 88 ? 2.253 7.483 11.757 1.00 96.81 88 PRO A N 1
ATOM 702 C CA . PRO A 1 88 ? 3.189 6.468 11.294 1.00 96.81 88 PRO A CA 1
ATOM 703 C C . PRO A 1 88 ? 4.468 7.085 10.713 1.00 96.81 88 PRO A C 1
ATOM 705 O O . PRO A 1 88 ? 4.442 7.769 9.700 1.00 96.81 88 PRO A O 1
ATOM 708 N N . THR A 1 89 ? 5.604 6.736 11.305 1.00 95.56 89 THR A N 1
ATOM 709 C CA . THR A 1 89 ? 6.956 6.887 10.748 1.00 95.56 89 THR A CA 1
ATOM 710 C C . THR A 1 89 ? 7.368 5.570 10.09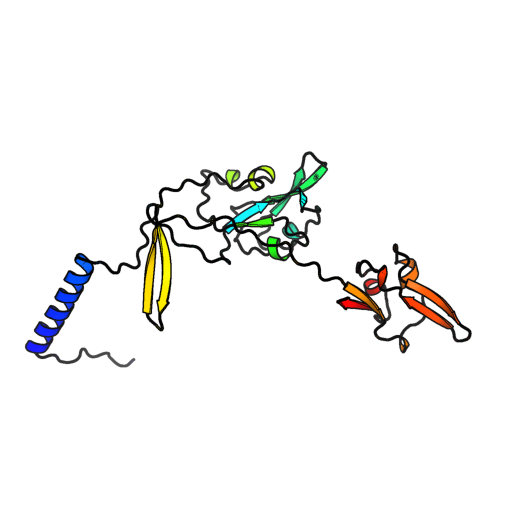2 1.00 95.56 89 THR A C 1
ATOM 712 O O . THR A 1 89 ? 7.210 4.510 10.710 1.00 95.56 89 THR A O 1
ATOM 715 N N . ILE A 1 90 ? 7.917 5.605 8.874 1.00 96.38 90 ILE A N 1
ATOM 716 C CA . ILE A 1 90 ? 8.264 4.394 8.112 1.00 96.38 90 ILE A CA 1
ATOM 717 C C . ILE A 1 90 ? 9.775 4.284 7.911 1.00 96.38 90 ILE A C 1
ATOM 719 O O . ILE A 1 90 ? 10.423 5.171 7.369 1.00 96.38 90 ILE A O 1
ATOM 723 N N . ASP A 1 91 ? 10.329 3.143 8.312 1.00 96.31 91 ASP A N 1
ATOM 724 C CA . ASP A 1 91 ? 11.690 2.728 7.990 1.00 96.31 91 ASP A CA 1
ATOM 725 C C . ASP A 1 91 ? 11.706 2.011 6.632 1.00 96.31 91 ASP A C 1
ATOM 727 O O . ASP A 1 91 ? 11.390 0.819 6.523 1.00 96.31 91 ASP A O 1
ATOM 731 N N . TYR A 1 92 ? 12.070 2.740 5.578 1.00 95.56 92 TYR A N 1
ATOM 732 C CA . TYR A 1 92 ? 12.170 2.207 4.220 1.00 95.56 92 TYR A CA 1
ATOM 733 C C . TYR A 1 92 ? 13.342 1.236 4.028 1.00 95.56 92 TYR A C 1
ATOM 735 O O . TYR A 1 92 ? 13.326 0.468 3.069 1.00 95.56 92 TYR A O 1
ATOM 743 N N . GLY A 1 93 ? 14.294 1.172 4.966 1.00 94.94 93 GLY A N 1
ATOM 744 C CA . GLY A 1 93 ? 15.317 0.124 4.997 1.00 94.94 93 GLY A CA 1
ATOM 745 C C . GLY A 1 93 ? 14.755 -1.243 5.407 1.00 94.94 93 GLY A C 1
ATOM 746 O O . GLY A 1 93 ? 15.344 -2.277 5.091 1.00 94.94 93 GLY A O 1
ATOM 747 N N . LYS A 1 94 ? 13.596 -1.266 6.085 1.00 96.25 94 LYS A N 1
ATOM 748 C CA . LYS A 1 94 ? 12.855 -2.490 6.448 1.00 96.25 94 LYS A CA 1
ATOM 749 C C . LYS A 1 94 ? 11.621 -2.733 5.585 1.00 96.25 94 LYS A C 1
ATOM 751 O O . LYS A 1 94 ? 11.161 -3.870 5.480 1.00 96.25 94 LYS A O 1
ATOM 756 N N . CYS A 1 95 ? 11.029 -1.680 5.030 1.00 96.75 95 CYS A N 1
ATOM 757 C CA . CYS A 1 95 ? 9.789 -1.779 4.273 1.00 96.75 95 CYS A CA 1
ATOM 758 C C . CYS A 1 95 ? 9.953 -2.685 3.043 1.00 96.75 95 CYS A C 1
ATOM 760 O O . CYS A 1 95 ? 10.791 -2.449 2.183 1.00 96.75 95 CYS A O 1
ATOM 762 N N . ILE A 1 96 ? 9.090 -3.697 2.929 1.00 96.94 96 ILE A N 1
ATOM 763 C CA . ILE A 1 96 ? 9.058 -4.621 1.782 1.00 96.94 96 ILE A CA 1
ATOM 764 C C . ILE A 1 96 ? 7.982 -4.256 0.745 1.00 96.94 96 ILE A C 1
ATOM 766 O O . ILE A 1 96 ? 7.605 -5.093 -0.071 1.00 96.94 96 ILE A O 1
ATOM 770 N N . PHE A 1 97 ? 7.408 -3.049 0.832 1.00 96.62 97 PHE A N 1
ATOM 771 C CA . PHE A 1 97 ? 6.356 -2.540 -0.064 1.00 96.62 97 PHE A CA 1
ATOM 772 C C . PHE A 1 97 ? 5.171 -3.506 -0.278 1.00 96.62 97 PHE A C 1
ATOM 774 O O . PHE A 1 97 ? 4.574 -3.585 -1.349 1.00 96.62 97 PHE A O 1
ATOM 781 N N . CYS A 1 98 ? 4.789 -4.252 0.768 1.00 96.69 98 CYS A N 1
ATOM 782 C CA . CYS A 1 98 ? 3.654 -5.180 0.703 1.00 96.69 98 CYS A CA 1
ATOM 783 C C . CYS A 1 98 ? 2.285 -4.478 0.676 1.00 96.69 98 CYS A C 1
ATOM 785 O O . CYS A 1 98 ? 1.315 -5.092 0.246 1.00 96.69 98 CYS A O 1
ATOM 787 N N . HIS A 1 99 ? 2.223 -3.214 1.121 1.00 95.25 99 HIS A N 1
ATOM 788 C CA . HIS A 1 99 ? 1.020 -2.369 1.202 1.00 95.25 99 HIS A CA 1
ATOM 789 C C . HIS A 1 99 ? -0.104 -2.875 2.129 1.00 95.25 99 HIS A C 1
ATOM 791 O O . HIS A 1 99 ? -1.178 -2.289 2.151 1.00 95.25 99 HIS A O 1
ATOM 797 N N . PHE A 1 100 ? 0.150 -3.849 3.012 1.00 96.44 100 PHE A N 1
ATOM 798 C CA . PHE A 1 100 ? -0.847 -4.261 4.017 1.00 96.44 100 PHE A CA 1
ATOM 799 C C . PHE A 1 100 ? -1.268 -3.135 4.967 1.00 96.44 100 PHE A C 1
ATOM 801 O O . PHE A 1 100 ? -2.400 -3.113 5.441 1.00 96.44 100 PHE A O 1
ATOM 808 N N . CYS A 1 101 ? -0.381 -2.172 5.227 1.00 95.88 101 CYS A N 1
ATOM 809 C CA . CYS A 1 101 ? -0.723 -0.980 5.995 1.00 95.88 101 CYS A CA 1
ATOM 810 C C . CYS A 1 101 ? -1.812 -0.135 5.315 1.00 95.88 101 CYS A C 1
ATOM 812 O O . CYS A 1 101 ? -2.639 0.432 6.026 1.00 95.88 101 CYS A O 1
ATOM 814 N N . LEU A 1 102 ? -1.855 -0.099 3.978 1.00 93.56 102 LEU A N 1
ATOM 815 C CA . LEU A 1 102 ? -2.877 0.612 3.207 1.00 93.56 102 LEU A CA 1
ATOM 816 C C . LEU A 1 102 ? -4.197 -0.148 3.285 1.00 93.56 102 LEU A C 1
ATOM 818 O O . LEU A 1 102 ? -5.205 0.432 3.672 1.00 93.56 102 LEU A O 1
ATOM 822 N N . ASP A 1 103 ? -4.159 -1.457 3.022 1.00 91.69 103 ASP A N 1
ATOM 823 C CA . ASP A 1 103 ? -5.340 -2.328 3.073 1.00 91.69 103 ASP A CA 1
ATOM 824 C C . ASP A 1 103 ? -5.997 -2.332 4.462 1.00 91.69 103 ASP A C 1
ATOM 826 O O . ASP A 1 103 ? -7.218 -2.410 4.591 1.00 91.69 103 ASP A O 1
ATOM 830 N N . SER A 1 104 ? -5.185 -2.241 5.519 1.00 92.94 104 SER A N 1
ATOM 831 C CA . SER A 1 104 ? -5.663 -2.200 6.903 1.00 92.94 104 SER A CA 1
ATOM 832 C C . SER A 1 104 ? -6.224 -0.844 7.331 1.00 92.94 104 SER A C 1
ATOM 834 O O . SER A 1 104 ? -6.887 -0.772 8.365 1.00 92.94 104 SER A O 1
ATOM 836 N N . CYS A 1 105 ? -5.916 0.239 6.608 1.00 93.31 105 CYS A N 1
ATOM 837 C CA . CYS A 1 105 ? -6.227 1.587 7.060 1.00 93.31 105 CYS A CA 1
ATOM 838 C C . CYS A 1 105 ? -7.716 1.900 6.830 1.00 93.31 105 CYS A C 1
ATOM 840 O O . CYS A 1 105 ? -8.129 2.052 5.681 1.00 93.31 105 CYS A O 1
ATOM 842 N N . PRO A 1 106 ? -8.530 2.063 7.891 1.00 89.19 106 PRO A N 1
ATOM 843 C CA . PRO A 1 106 ? -9.975 2.241 7.738 1.00 89.19 106 PRO A CA 1
ATOM 844 C C . PRO A 1 106 ? -10.362 3.581 7.099 1.00 89.19 106 PRO A C 1
ATOM 846 O O . PRO A 1 106 ? -11.428 3.682 6.504 1.00 89.19 106 PRO A O 1
ATOM 849 N N . GLU A 1 107 ? -9.499 4.593 7.205 1.00 91.25 107 GLU A N 1
ATOM 850 C CA . GLU A 1 107 ? -9.733 5.937 6.659 1.00 91.25 107 GLU A CA 1
ATOM 851 C C . GLU A 1 107 ? -8.896 6.224 5.398 1.00 91.25 107 GLU A C 1
ATOM 853 O O . GLU A 1 107 ? -9.033 7.279 4.782 1.00 91.25 107 GLU A O 1
ATOM 858 N N . GLY A 1 108 ? -8.014 5.300 4.993 1.00 91.69 108 GLY A N 1
ATOM 859 C CA . GLY A 1 108 ? -7.120 5.507 3.848 1.00 91.69 108 GLY A CA 1
ATOM 860 C C . GLY A 1 108 ? -6.132 6.666 4.043 1.00 91.69 108 GLY A C 1
ATOM 861 O O . GLY A 1 108 ? -5.913 7.450 3.124 1.00 91.69 108 GLY A O 1
ATOM 862 N N . ALA A 1 109 ? -5.566 6.797 5.247 1.00 94.31 109 ALA A N 1
ATOM 863 C CA . ALA A 1 109 ? -4.591 7.835 5.591 1.00 94.31 109 ALA A CA 1
ATOM 864 C C . ALA A 1 109 ? -3.205 7.610 4.961 1.00 94.31 109 ALA A C 1
ATOM 866 O O . ALA A 1 109 ? -2.448 8.554 4.791 1.00 94.31 109 ALA A O 1
ATOM 867 N N . LEU A 1 110 ? -2.851 6.370 4.608 1.00 93.75 110 LEU A N 1
ATOM 868 C CA . LEU A 1 110 ? -1.661 6.074 3.806 1.00 93.75 110 LEU A CA 1
ATOM 869 C C . LEU A 1 110 ? -2.086 5.875 2.350 1.00 93.75 110 LEU A C 1
ATOM 871 O O . LEU A 1 110 ? -2.958 5.050 2.073 1.00 93.75 110 LEU A O 1
ATOM 875 N N . LYS A 1 111 ? -1.460 6.607 1.431 1.00 92.56 111 LYS A N 1
ATOM 876 C CA . LYS A 1 111 ? -1.749 6.592 -0.006 1.00 92.56 111 LYS A CA 1
ATOM 877 C C . LYS A 1 111 ? -0.588 5.951 -0.774 1.00 92.56 111 LYS A C 1
ATOM 879 O O . LYS A 1 111 ? 0.574 6.249 -0.479 1.00 92.56 111 LYS A O 1
ATOM 884 N N . PRO A 1 112 ? -0.866 5.073 -1.751 1.00 93.31 112 PRO A N 1
ATOM 885 C CA . PRO A 1 112 ? 0.171 4.503 -2.594 1.00 93.31 112 PRO A CA 1
ATOM 886 C C . PRO A 1 112 ? 0.611 5.503 -3.661 1.00 93.31 112 PRO A C 1
ATOM 888 O O . PRO A 1 112 ? -0.177 6.299 -4.166 1.00 93.31 112 PRO A O 1
ATOM 891 N N . THR A 1 113 ? 1.865 5.386 -4.078 1.00 94.25 113 THR A N 1
ATOM 892 C CA . THR A 1 113 ? 2.383 6.055 -5.274 1.00 94.25 113 THR A CA 1
ATOM 893 C C . THR A 1 113 ? 3.031 5.041 -6.211 1.00 94.25 113 THR A C 1
ATOM 895 O O . THR A 1 113 ? 3.245 3.876 -5.856 1.00 94.25 113 THR A O 1
ATOM 898 N N . LYS A 1 114 ? 3.387 5.494 -7.414 1.00 93.88 114 LYS A N 1
ATOM 899 C CA . LYS A 1 114 ? 4.212 4.752 -8.375 1.00 93.88 114 LYS A CA 1
ATOM 900 C C . LYS A 1 114 ? 5.691 5.158 -8.348 1.00 93.88 114 LYS A C 1
ATOM 902 O O . LYS A 1 114 ? 6.468 4.753 -9.217 1.00 93.88 114 LYS A O 1
ATOM 907 N N . ILE A 1 115 ? 6.082 5.944 -7.345 1.00 93.62 115 ILE A N 1
ATOM 908 C CA . ILE A 1 115 ? 7.466 6.360 -7.108 1.00 93.62 115 ILE A CA 1
ATOM 909 C C . ILE A 1 115 ? 8.235 5.147 -6.568 1.00 93.62 115 ILE A C 1
ATOM 911 O O . ILE A 1 115 ? 7.787 4.499 -5.621 1.00 93.62 115 ILE A O 1
ATOM 915 N N . HIS A 1 116 ? 9.366 4.806 -7.183 1.00 91.56 116 HIS A N 1
ATOM 916 C CA . HIS A 1 116 ? 10.118 3.573 -6.882 1.00 91.56 116 HIS A CA 1
ATOM 917 C C . HIS A 1 116 ? 11.632 3.767 -6.799 1.00 91.56 116 HIS A C 1
ATOM 919 O O . HIS A 1 116 ? 12.365 2.853 -6.442 1.00 91.56 116 HIS A O 1
ATOM 925 N N . ASP A 1 117 ? 12.086 4.957 -7.150 1.00 91.25 117 ASP A N 1
ATOM 926 C CA . ASP A 1 117 ? 13.465 5.379 -7.338 1.00 91.25 117 ASP A CA 1
ATOM 927 C C . ASP A 1 117 ? 13.919 6.339 -6.228 1.00 91.25 117 ASP A C 1
ATOM 929 O O . ASP A 1 117 ? 14.891 7.071 -6.392 1.00 91.25 117 ASP A O 1
ATOM 933 N N . VAL A 1 118 ? 13.239 6.313 -5.075 1.00 91.44 118 VAL A N 1
ATOM 934 C CA . VAL A 1 118 ? 13.682 7.045 -3.884 1.00 91.44 118 VAL A CA 1
ATOM 935 C C . VAL A 1 118 ? 14.998 6.443 -3.408 1.00 91.44 118 VAL A C 1
ATOM 937 O O . VAL A 1 118 ? 15.075 5.260 -3.070 1.00 91.44 118 VAL A O 1
ATOM 940 N N . ALA A 1 119 ? 16.038 7.267 -3.391 1.00 90.06 119 ALA A N 1
ATOM 941 C CA . ALA A 1 119 ? 17.377 6.870 -3.001 1.00 90.06 119 ALA A CA 1
ATOM 942 C C . ALA A 1 119 ? 17.854 7.703 -1.812 1.00 90.06 119 ALA A C 1
ATOM 944 O O . ALA A 1 119 ? 17.664 8.917 -1.754 1.00 90.06 119 ALA A O 1
ATOM 945 N N . TYR A 1 120 ? 18.535 7.039 -0.885 1.00 89.69 120 TYR A N 1
ATOM 946 C CA . TYR A 1 120 ? 19.113 7.654 0.302 1.00 89.69 120 TYR A CA 1
ATOM 947 C C . TYR A 1 120 ? 20.627 7.472 0.271 1.00 89.69 120 TYR A C 1
ATOM 949 O O . TYR A 1 120 ? 21.129 6.458 -0.212 1.00 89.69 120 TYR A O 1
ATOM 957 N N . ARG A 1 121 ? 21.367 8.458 0.786 1.00 91.06 121 ARG A N 1
ATOM 958 C CA . ARG A 1 121 ? 22.834 8.373 0.885 1.00 91.06 121 ARG A CA 1
ATOM 959 C C . ARG A 1 121 ? 23.294 7.477 2.034 1.00 91.06 121 ARG A C 1
ATOM 961 O O . ARG A 1 121 ? 24.319 6.820 1.913 1.00 91.06 121 ARG A O 1
ATOM 968 N N . ASP A 1 122 ? 22.511 7.444 3.108 1.00 93.56 122 ASP A N 1
ATOM 969 C CA . ASP A 1 122 ? 22.842 6.797 4.374 1.00 93.56 122 ASP A CA 1
ATOM 970 C C . ASP A 1 122 ? 21.628 6.010 4.886 1.00 93.56 122 ASP A C 1
ATOM 972 O O . ASP A 1 122 ? 20.484 6.384 4.613 1.00 93.56 122 ASP A O 1
ATOM 976 N N . LEU A 1 123 ? 21.868 4.950 5.665 1.00 90.50 123 LEU A N 1
ATOM 977 C CA . LEU A 1 123 ? 20.808 4.092 6.206 1.00 90.50 123 LEU A CA 1
ATOM 978 C C . LEU A 1 123 ? 19.879 4.846 7.168 1.00 90.50 123 LEU A C 1
ATOM 980 O O . LEU A 1 123 ? 18.668 4.664 7.111 1.00 90.50 123 LEU A O 1
ATOM 984 N N . ASP A 1 124 ? 20.425 5.729 8.006 1.00 89.31 124 ASP A N 1
ATOM 985 C CA . ASP A 1 124 ? 19.638 6.480 8.995 1.00 89.31 124 ASP A CA 1
ATOM 986 C C . ASP A 1 124 ? 18.589 7.389 8.340 1.00 89.31 124 ASP A C 1
ATOM 988 O O . ASP A 1 124 ? 17.519 7.611 8.901 1.00 89.31 124 ASP A O 1
ATOM 992 N N . ARG A 1 125 ? 18.858 7.859 7.113 1.00 89.62 125 ARG A N 1
ATOM 993 C CA . ARG A 1 125 ? 17.917 8.675 6.331 1.00 89.62 125 ARG A CA 1
ATOM 994 C C . ARG A 1 125 ? 16.757 7.867 5.751 1.00 89.62 125 ARG A C 1
ATOM 996 O O . ARG A 1 125 ? 15.785 8.462 5.307 1.00 89.62 125 ARG A O 1
ATOM 1003 N N . MET A 1 126 ? 16.843 6.535 5.746 1.00 92.81 126 MET A N 1
ATOM 1004 C CA . MET A 1 126 ? 15.733 5.676 5.319 1.00 92.81 126 MET A CA 1
ATOM 1005 C C . MET A 1 126 ? 14.605 5.626 6.358 1.00 92.81 126 MET A C 1
ATOM 1007 O O . MET A 1 126 ? 13.525 5.119 6.055 1.00 92.81 126 MET A O 1
ATOM 1011 N N . LEU A 1 127 ? 14.831 6.140 7.573 1.00 93.75 127 LEU A N 1
ATOM 1012 C CA . LEU A 1 127 ? 13.776 6.379 8.549 1.00 93.75 127 LEU A CA 1
ATOM 1013 C C . LEU A 1 127 ? 13.056 7.686 8.209 1.00 93.75 127 LEU A C 1
ATOM 1015 O O . LEU A 1 127 ? 13.392 8.744 8.735 1.00 93.75 127 LEU A O 1
ATOM 1019 N N . THR A 1 128 ? 12.051 7.592 7.349 1.00 92.38 128 THR A N 1
ATOM 1020 C CA . THR A 1 128 ? 11.251 8.742 6.936 1.00 92.38 128 THR A CA 1
ATOM 1021 C C . THR A 1 128 ? 10.230 9.083 8.015 1.00 92.38 128 THR A C 1
ATOM 1023 O O . THR A 1 128 ? 9.399 8.249 8.401 1.00 92.38 128 THR A O 1
ATOM 1026 N N . LEU A 1 129 ? 10.320 10.317 8.507 1.00 91.81 129 LEU A N 1
ATOM 1027 C CA . LEU A 1 129 ? 9.403 10.874 9.496 1.00 91.81 129 LEU A CA 1
ATOM 1028 C C . LEU A 1 129 ? 8.038 11.181 8.879 1.00 91.81 129 LEU A C 1
ATOM 1030 O O . LEU A 1 129 ? 7.893 11.287 7.664 1.00 91.81 129 LEU A O 1
ATOM 1034 N N . THR A 1 130 ? 7.024 11.309 9.730 1.00 90.12 130 THR A N 1
ATOM 1035 C CA . THR A 1 130 ? 5.645 11.553 9.295 1.00 90.12 130 THR A CA 1
ATOM 1036 C C . THR A 1 130 ? 5.548 12.791 8.403 1.00 90.12 130 THR A C 1
ATOM 1038 O O . THR A 1 130 ? 4.863 12.766 7.386 1.00 90.12 130 THR A O 1
ATOM 1041 N N . GLU A 1 131 ? 6.252 13.858 8.772 1.00 90.69 131 GLU A N 1
ATOM 1042 C CA . GLU A 1 131 ? 6.209 15.167 8.121 1.00 90.69 131 GLU A CA 1
ATOM 1043 C C . GLU A 1 131 ? 6.778 15.097 6.698 1.00 90.69 131 GLU A C 1
ATOM 1045 O O . GLU A 1 131 ? 6.252 15.719 5.780 1.00 90.69 131 GLU A O 1
ATOM 1050 N N . GLU A 1 132 ? 7.800 14.263 6.496 1.00 90.62 132 GLU A N 1
ATOM 1051 C CA . GLU A 1 132 ? 8.421 14.010 5.192 1.00 90.62 132 GLU A CA 1
ATOM 1052 C C . GLU A 1 132 ? 7.530 13.169 4.267 1.00 90.62 132 GLU A C 1
ATOM 1054 O O . GLU A 1 132 ? 7.766 13.124 3.064 1.00 90.62 132 GLU A O 1
ATOM 1059 N N . MET A 1 133 ? 6.518 12.487 4.814 1.00 92.88 133 MET A N 1
ATOM 1060 C CA . MET A 1 133 ? 5.577 11.682 4.036 1.00 92.88 133 MET A CA 1
ATOM 1061 C C . MET A 1 133 ? 4.326 12.452 3.610 1.00 92.88 133 MET A C 1
ATOM 1063 O O . MET A 1 133 ? 3.542 11.906 2.836 1.00 92.88 133 MET A O 1
ATOM 1067 N N . ILE A 1 134 ? 4.087 13.664 4.122 1.00 93.25 134 ILE A N 1
ATOM 1068 C CA . ILE A 1 134 ? 2.880 14.442 3.790 1.00 93.25 134 ILE A CA 1
ATOM 1069 C C . ILE A 1 134 ? 2.913 14.882 2.328 1.00 93.25 134 ILE A C 1
ATOM 1071 O O . ILE A 1 134 ? 1.917 14.789 1.608 1.00 93.25 134 ILE A O 1
ATOM 1075 N N . GLU A 1 135 ? 4.083 15.323 1.883 1.00 91.12 135 GLU A N 1
ATOM 1076 C CA . GLU A 1 135 ? 4.328 15.723 0.509 1.00 91.12 135 GLU A CA 1
ATOM 1077 C C . GLU A 1 135 ? 5.119 14.635 -0.226 1.00 91.12 135 GLU A C 1
ATOM 1079 O O . GLU A 1 135 ? 5.898 13.899 0.386 1.00 91.12 135 GLU A O 1
ATOM 1084 N N . PRO A 1 136 ? 4.924 14.484 -1.547 1.00 89.81 136 PRO A N 1
ATOM 1085 C CA . PRO A 1 136 ? 5.781 13.606 -2.325 1.00 89.81 136 PRO A CA 1
ATOM 1086 C C . PRO A 1 136 ? 7.245 14.074 -2.243 1.00 89.81 136 PRO A C 1
ATOM 1088 O O . PRO A 1 136 ? 7.501 15.280 -2.224 1.00 89.81 136 PRO A O 1
ATOM 1091 N N . PRO A 1 137 ? 8.218 13.143 -2.256 1.00 89.31 137 PRO A N 1
ATOM 1092 C CA . PRO A 1 137 ? 9.628 13.509 -2.323 1.00 89.31 137 PRO A CA 1
ATOM 1093 C C . PRO A 1 137 ? 9.927 14.276 -3.617 1.00 89.31 137 PRO A C 1
ATOM 1095 O O . PRO A 1 137 ? 9.187 14.172 -4.595 1.00 89.31 137 PRO A O 1
ATOM 1098 N N . GLU A 1 138 ? 11.043 15.005 -3.651 1.00 88.38 138 GLU A N 1
ATOM 1099 C CA . GLU A 1 138 ? 11.493 15.697 -4.862 1.00 88.38 138 GLU A CA 1
ATOM 1100 C C . GLU A 1 138 ? 11.671 14.700 -6.021 1.00 88.38 138 GLU A C 1
ATOM 1102 O O . GLU A 1 138 ? 12.487 13.778 -5.955 1.00 88.38 138 GLU A O 1
ATOM 1107 N N . ILE A 1 139 ? 10.891 14.883 -7.091 1.00 86.94 139 ILE A N 1
ATOM 1108 C CA . ILE A 1 139 ? 10.916 14.016 -8.272 1.00 86.94 139 ILE A CA 1
ATOM 1109 C C . ILE A 1 139 ? 11.695 14.720 -9.382 1.00 86.94 139 ILE A C 1
ATOM 1111 O O . ILE A 1 139 ? 11.203 15.660 -10.004 1.00 86.94 139 ILE A O 1
ATOM 1115 N N . ILE A 1 140 ? 12.903 14.234 -9.665 1.00 86.75 140 ILE A N 1
ATOM 1116 C CA . ILE A 1 140 ? 13.726 14.724 -10.775 1.00 86.75 140 ILE A CA 1
ATOM 1117 C C . ILE A 1 140 ? 13.433 13.864 -12.008 1.00 86.75 140 ILE A C 1
ATOM 1119 O O . ILE A 1 140 ? 13.771 12.679 -12.039 1.00 86.75 140 ILE A O 1
ATOM 1123 N N . ARG A 1 141 ? 12.805 14.457 -13.030 1.00 86.31 141 ARG A N 1
ATOM 1124 C CA . ARG A 1 141 ? 12.473 13.781 -14.294 1.00 86.31 141 ARG A CA 1
ATOM 1125 C C . ARG A 1 141 ? 13.266 14.355 -15.461 1.00 86.31 141 ARG A C 1
ATOM 1127 O O . ARG A 1 141 ? 13.208 15.549 -15.738 1.00 86.31 141 ARG A O 1
ATOM 1134 N N . GLU A 1 142 ? 13.980 13.481 -16.164 1.00 87.88 142 GLU A N 1
ATOM 1135 C CA . GLU A 1 142 ? 14.615 13.782 -17.458 1.00 87.88 142 GLU A CA 1
ATOM 1136 C C . GLU A 1 142 ? 13.831 13.183 -18.635 1.00 87.88 142 GLU A C 1
ATOM 1138 O O . GLU A 1 142 ? 14.139 13.449 -19.804 1.00 87.88 142 GLU A O 1
ATOM 1143 N N . ASP A 1 143 ? 12.845 12.335 -18.335 1.00 87.69 143 ASP A N 1
ATOM 1144 C CA . ASP A 1 143 ? 12.119 11.579 -19.332 1.00 87.69 143 ASP A CA 1
ATOM 1145 C C . ASP A 1 143 ? 11.140 12.460 -20.106 1.00 87.69 143 ASP A C 1
ATOM 1147 O O . ASP A 1 143 ? 10.396 13.260 -19.554 1.00 87.69 143 ASP A O 1
ATOM 1151 N N . LYS A 1 144 ? 11.144 12.294 -21.430 1.00 86.38 144 LYS A N 1
ATOM 1152 C CA . LYS A 1 144 ? 10.189 12.959 -22.338 1.00 86.38 144 LYS A CA 1
ATOM 1153 C C . LYS A 1 144 ? 9.130 11.999 -22.866 1.00 86.38 144 LYS A C 1
ATOM 1155 O O . LYS A 1 144 ? 8.242 12.401 -23.617 1.00 86.38 144 LYS A O 1
ATOM 1160 N N . ARG A 1 145 ? 9.311 10.713 -22.570 1.00 90.06 145 ARG A N 1
ATOM 1161 C CA . ARG A 1 145 ? 8.540 9.599 -23.101 1.00 90.06 145 ARG A CA 1
ATOM 1162 C C . ARG A 1 145 ? 8.383 8.549 -22.030 1.00 90.06 145 ARG A C 1
ATOM 1164 O O . ARG A 1 145 ? 9.365 8.184 -21.374 1.00 90.06 145 ARG A O 1
ATOM 1171 N N . TYR A 1 146 ? 7.196 7.965 -21.980 1.00 91.62 146 TYR A N 1
ATOM 1172 C CA . TYR A 1 146 ? 6.986 6.730 -21.254 1.00 91.62 146 TYR A CA 1
ATOM 1173 C C . TYR A 1 146 ? 6.810 5.538 -22.197 1.00 91.62 146 TYR A C 1
ATOM 1175 O O . TYR A 1 146 ? 6.340 5.649 -23.332 1.00 91.62 146 TYR A O 1
ATOM 1183 N N . VAL A 1 147 ? 7.218 4.372 -21.708 1.00 91.31 147 VAL A N 1
ATOM 1184 C CA . VAL A 1 147 ? 7.183 3.102 -22.427 1.00 91.31 147 VAL A CA 1
ATOM 1185 C C . VAL A 1 147 ? 6.112 2.206 -21.824 1.00 91.31 147 VAL A C 1
ATOM 1187 O O . VAL A 1 147 ? 6.140 1.892 -20.631 1.00 91.31 147 VAL A O 1
ATOM 1190 N N . GLU A 1 148 ? 5.187 1.760 -22.662 1.00 90.69 148 GLU A N 1
ATOM 1191 C CA . GLU A 1 148 ? 4.156 0.787 -22.329 1.00 90.69 148 GLU A CA 1
ATOM 1192 C C . GLU A 1 148 ? 4.471 -0.568 -22.955 1.00 90.69 148 GLU A C 1
ATOM 1194 O O . GLU A 1 148 ? 4.887 -0.669 -24.107 1.00 90.69 148 GLU A O 1
ATOM 1199 N N . TYR A 1 149 ? 4.242 -1.620 -22.178 1.00 86.44 149 TYR A N 1
ATOM 1200 C CA . TYR A 1 149 ? 4.386 -3.002 -22.611 1.00 86.44 149 TYR A CA 1
ATOM 1201 C C . TYR A 1 149 ? 3.023 -3.458 -23.133 1.00 86.44 149 TYR A C 1
ATOM 1203 O O . TYR A 1 149 ? 2.084 -3.597 -22.350 1.00 86.44 149 TYR A O 1
ATOM 1211 N N . VAL A 1 150 ? 2.909 -3.645 -24.445 1.00 86.56 150 VAL A N 1
ATOM 1212 C CA . VAL A 1 150 ? 1.691 -4.097 -25.126 1.00 86.56 150 VAL A CA 1
ATOM 1213 C C . VAL A 1 150 ? 1.870 -5.568 -25.473 1.00 86.56 150 VAL A C 1
ATOM 1215 O O . VAL A 1 150 ? 2.842 -5.935 -26.126 1.00 86.56 150 VAL A O 1
ATOM 1218 N N . ILE A 1 151 ? 0.971 -6.418 -24.981 1.00 85.81 151 ILE A N 1
ATOM 1219 C CA . ILE A 1 151 ? 0.989 -7.855 -25.264 1.00 85.81 151 ILE A CA 1
ATOM 1220 C C . ILE A 1 151 ? -0.119 -8.142 -26.273 1.00 85.81 151 ILE A C 1
ATOM 1222 O O . ILE A 1 151 ? -1.297 -8.049 -25.930 1.00 85.81 151 ILE A O 1
ATOM 1226 N N . ASP A 1 152 ? 0.269 -8.531 -27.484 1.00 82.56 152 ASP A N 1
ATOM 1227 C CA . ASP A 1 152 ? -0.628 -8.884 -28.581 1.00 82.56 152 ASP A CA 1
ATOM 1228 C C . ASP A 1 152 ? -0.534 -10.398 -28.830 1.00 82.56 152 ASP A C 1
ATOM 1230 O O . ASP A 1 152 ? 0.363 -10.919 -29.495 1.00 82.56 152 ASP A O 1
ATOM 1234 N N . GLY A 1 153 ? -1.452 -11.159 -28.228 1.00 86.81 153 GLY A N 1
ATOM 1235 C CA . GLY A 1 153 ? -1.428 -12.622 -28.291 1.00 86.81 153 GLY A CA 1
ATOM 1236 C C . GLY A 1 153 ? -0.258 -13.223 -27.503 1.00 86.81 153 GLY A C 1
ATOM 1237 O O . GLY A 1 153 ? -0.330 -13.320 -26.279 1.00 86.81 153 GLY A O 1
ATOM 1238 N N . ARG A 1 154 ? 0.788 -13.690 -28.200 1.00 81.94 154 ARG A N 1
ATOM 1239 C CA . ARG A 1 154 ? 2.035 -14.198 -27.583 1.00 81.94 154 ARG A CA 1
ATOM 1240 C C . ARG A 1 154 ? 3.213 -13.240 -27.746 1.00 81.94 154 ARG A C 1
ATOM 1242 O O . ARG A 1 154 ? 4.276 -13.518 -27.192 1.00 81.94 154 ARG A O 1
ATOM 1249 N N . ASP A 1 155 ? 3.020 -12.154 -28.485 1.00 79.81 155 ASP A N 1
ATOM 1250 C CA . ASP A 1 155 ? 4.074 -11.209 -28.811 1.00 79.81 155 ASP A CA 1
ATOM 1251 C C . ASP A 1 155 ? 4.017 -10.016 -27.853 1.00 79.81 155 ASP A C 1
ATOM 1253 O O . ASP A 1 155 ? 2.948 -9.565 -27.439 1.00 79.81 155 ASP A O 1
ATOM 1257 N N . LEU A 1 156 ? 5.193 -9.540 -27.446 1.00 82.94 156 LEU A N 1
ATOM 1258 C CA . LEU A 1 156 ? 5.356 -8.385 -26.573 1.00 82.94 156 LEU A CA 1
ATOM 1259 C C . LEU A 1 156 ? 5.994 -7.257 -27.381 1.00 82.94 156 LEU A C 1
ATOM 1261 O O . LEU A 1 156 ? 7.134 -7.384 -27.827 1.00 82.94 156 LEU A O 1
ATOM 1265 N N . HIS A 1 157 ? 5.289 -6.138 -27.499 1.00 84.50 157 HIS A N 1
ATOM 1266 C CA . HIS A 1 157 ? 5.759 -4.936 -28.173 1.00 84.50 157 HIS A CA 1
ATOM 1267 C C . HIS A 1 157 ? 5.867 -3.774 -27.184 1.00 84.50 157 HIS A C 1
ATOM 1269 O O . HIS A 1 157 ? 5.071 -3.636 -26.254 1.00 84.50 157 HIS A O 1
ATOM 1275 N N . LEU A 1 158 ? 6.863 -2.911 -27.384 1.00 86.94 158 LEU A N 1
ATOM 1276 C CA . LEU A 1 158 ? 6.988 -1.674 -26.620 1.00 86.94 158 LEU A CA 1
ATOM 1277 C C . LEU A 1 158 ? 6.358 -0.517 -27.385 1.00 86.94 158 LEU A C 1
ATOM 1279 O O . LEU A 1 158 ? 6.819 -0.152 -28.467 1.00 86.94 158 LEU A O 1
ATOM 1283 N N . ARG A 1 159 ? 5.353 0.114 -26.782 1.00 88.62 159 ARG A N 1
ATOM 1284 C CA . ARG A 1 159 ? 4.768 1.361 -27.267 1.00 88.62 159 ARG A CA 1
ATOM 1285 C C . ARG A 1 159 ? 5.404 2.533 -26.529 1.00 88.62 159 ARG A C 1
ATOM 1287 O O . ARG A 1 159 ? 5.233 2.672 -25.323 1.00 88.62 159 ARG A O 1
ATOM 1294 N N . ARG A 1 160 ? 6.143 3.374 -27.251 1.00 89.94 160 ARG A N 1
ATOM 1295 C CA . ARG A 1 160 ? 6.721 4.617 -26.718 1.00 89.94 160 ARG A CA 1
ATOM 1296 C C . ARG A 1 160 ? 5.748 5.761 -26.988 1.00 89.94 160 ARG A C 1
ATOM 1298 O O . ARG A 1 160 ? 5.351 5.951 -28.135 1.00 89.94 160 ARG A O 1
ATOM 1305 N N . VAL A 1 161 ? 5.352 6.481 -25.944 1.00 91.06 161 VAL A N 1
ATOM 1306 C CA . VAL A 1 161 ? 4.398 7.596 -26.011 1.00 91.06 161 VAL A CA 1
ATOM 1307 C C . VAL A 1 161 ? 5.089 8.854 -25.502 1.00 91.06 161 VAL A C 1
ATOM 1309 O O . VAL A 1 161 ? 5.764 8.806 -24.476 1.00 91.06 161 VAL A O 1
ATOM 1312 N N . ASP A 1 162 ? 4.947 9.964 -26.225 1.00 90.31 162 ASP A N 1
ATOM 1313 C CA . ASP A 1 162 ? 5.457 11.263 -25.784 1.00 90.31 162 ASP A CA 1
ATOM 1314 C C . ASP A 1 162 ? 4.645 11.782 -24.589 1.00 90.31 162 ASP A C 1
ATOM 1316 O O . ASP A 1 162 ? 3.414 11.707 -24.572 1.00 90.31 162 ASP A O 1
ATOM 1320 N N . GLY A 1 163 ? 5.350 12.315 -23.594 1.00 88.69 163 GLY A N 1
ATOM 1321 C CA . GLY A 1 163 ? 4.782 12.808 -22.346 1.00 88.69 163 GLY A CA 1
ATOM 1322 C C . GLY A 1 163 ? 5.274 12.044 -21.122 1.00 88.69 163 GLY A C 1
ATOM 1323 O O . GLY A 1 163 ? 6.162 11.192 -21.191 1.00 88.69 163 GLY A O 1
ATOM 1324 N N . GLU A 1 164 ? 4.658 12.375 -19.997 1.00 86.31 164 GLU A N 1
ATOM 1325 C CA . GLU A 1 164 ? 4.997 11.877 -18.672 1.00 86.31 164 GLU A CA 1
ATOM 1326 C C . GLU A 1 164 ? 3.901 10.950 -18.140 1.00 86.31 164 GLU A C 1
ATOM 1328 O O . GLU A 1 164 ? 2.710 11.167 -18.377 1.00 86.31 164 GLU A O 1
ATOM 1333 N N . ASP A 1 165 ? 4.298 9.903 -17.418 1.00 87.12 165 ASP A N 1
ATOM 1334 C CA . ASP A 1 165 ? 3.356 9.068 -16.678 1.00 87.12 165 ASP A CA 1
ATOM 1335 C C . ASP A 1 165 ? 2.975 9.682 -15.324 1.00 87.12 165 ASP A C 1
ATOM 1337 O O . ASP A 1 165 ? 3.681 10.517 -14.758 1.00 87.12 165 ASP A O 1
ATOM 1341 N N . GLU A 1 166 ? 1.829 9.250 -14.803 1.00 88.31 166 GLU A N 1
ATOM 1342 C CA . GLU A 1 166 ? 1.278 9.725 -13.538 1.00 88.31 166 GLU A CA 1
ATOM 1343 C C . GLU A 1 166 ? 1.783 8.871 -12.367 1.00 88.31 166 GLU A C 1
ATOM 1345 O O . GLU A 1 166 ? 1.448 7.682 -12.255 1.00 88.31 166 GLU A O 1
ATOM 1350 N N . LEU A 1 167 ? 2.578 9.483 -11.485 1.00 89.19 167 LEU A N 1
ATOM 1351 C CA . LEU A 1 167 ? 3.190 8.813 -10.334 1.00 89.19 167 LEU A CA 1
ATOM 1352 C C . LEU A 1 167 ? 2.328 8.855 -9.069 1.00 89.19 167 LEU A C 1
ATOM 1354 O O . LEU A 1 167 ? 2.433 7.960 -8.231 1.00 89.19 167 LEU A O 1
ATOM 1358 N N . LEU A 1 168 ? 1.477 9.866 -8.925 1.00 87.94 168 LEU A N 1
ATOM 1359 C CA . LEU A 1 168 ? 0.558 9.984 -7.797 1.00 87.94 168 LEU A CA 1
ATOM 1360 C C . LEU A 1 168 ? -0.744 9.272 -8.143 1.00 87.94 168 LEU A C 1
ATOM 1362 O O . LEU A 1 168 ? -1.252 9.405 -9.249 1.00 87.94 168 LEU A O 1
ATOM 1366 N N . VAL A 1 169 ? -1.258 8.468 -7.219 1.00 84.38 169 VAL A N 1
ATOM 1367 C CA . VAL A 1 169 ? -2.507 7.736 -7.430 1.00 84.38 169 VAL A CA 1
ATOM 1368 C C . VAL A 1 169 ? -3.547 8.314 -6.493 1.00 84.38 169 VAL A C 1
ATOM 1370 O O . VAL A 1 169 ? -3.382 8.244 -5.276 1.00 84.38 169 VAL A O 1
ATOM 1373 N N . ASP A 1 170 ? -4.622 8.859 -7.053 1.00 79.38 170 ASP A N 1
ATOM 1374 C CA . ASP A 1 170 ? -5.789 9.214 -6.256 1.00 79.38 170 ASP A CA 1
ATOM 1375 C C . ASP A 1 170 ? -6.668 7.973 -6.081 1.00 79.38 170 ASP A C 1
ATOM 1377 O O . ASP A 1 170 ? -7.300 7.487 -7.024 1.00 79.38 170 ASP A O 1
ATOM 1381 N N . LEU A 1 171 ? -6.645 7.407 -4.874 1.00 75.19 171 LEU A N 1
ATOM 1382 C CA . LEU A 1 171 ? -7.551 6.333 -4.496 1.00 75.19 171 LEU A CA 1
ATOM 1383 C C . LEU A 1 171 ? -8.690 6.915 -3.663 1.00 75.19 171 LEU A C 1
ATOM 1385 O O . LEU A 1 171 ? -8.429 7.560 -2.638 1.00 75.19 171 LEU A O 1
ATOM 1389 N N . PRO A 1 172 ? -9.956 6.640 -4.029 1.00 75.31 172 PRO A N 1
ATOM 1390 C CA . PRO A 1 172 ? -11.058 6.983 -3.154 1.00 75.31 172 PRO A CA 1
ATOM 1391 C C . PRO A 1 172 ? -10.868 6.258 -1.812 1.00 75.31 172 PRO A C 1
ATOM 1393 O O . PRO A 1 172 ? -10.381 5.121 -1.790 1.00 75.31 172 PRO A O 1
ATOM 1396 N N . PRO A 1 173 ? -11.234 6.895 -0.684 1.00 71.38 173 PRO A N 1
ATOM 1397 C CA . PRO A 1 173 ? -11.188 6.226 0.608 1.00 71.38 173 PRO A CA 1
ATOM 1398 C C . PRO A 1 173 ? -12.006 4.929 0.555 1.00 71.38 173 PRO A C 1
ATOM 1400 O O . PRO A 1 173 ? -13.003 4.861 -0.176 1.00 71.38 173 PRO A O 1
ATOM 1403 N N . PRO A 1 174 ? -11.611 3.898 1.322 1.00 74.50 174 PRO A N 1
ATOM 1404 C CA . PRO A 1 174 ? -12.370 2.659 1.370 1.00 74.50 174 PRO A CA 1
ATOM 1405 C C . PRO A 1 174 ? -13.821 2.966 1.753 1.00 74.50 174 PRO A C 1
ATOM 1407 O O . PRO A 1 174 ? -14.092 3.654 2.738 1.00 74.50 174 PRO A O 1
ATOM 1410 N N . SER A 1 175 ? -14.773 2.465 0.961 1.00 75.06 175 SER A N 1
ATOM 1411 C CA . SER A 1 175 ? -16.192 2.642 1.259 1.00 75.06 175 SER A CA 1
ATOM 1412 C C . SER A 1 175 ? -16.503 1.965 2.594 1.00 75.06 175 SER A C 1
ATOM 1414 O O . SER A 1 175 ? -16.389 0.738 2.706 1.00 75.06 175 SER A O 1
ATOM 1416 N N . LYS A 1 176 ? -16.899 2.742 3.607 1.00 72.38 176 LYS A N 1
ATOM 1417 C CA . LYS A 1 176 ? -17.341 2.192 4.891 1.00 72.38 176 LYS A CA 1
ATOM 1418 C C . LYS A 1 176 ? -18.600 1.370 4.645 1.00 72.38 176 LYS A C 1
ATOM 1420 O O . LYS A 1 176 ? -19.645 1.900 4.288 1.00 72.38 176 LYS A O 1
ATOM 1425 N N . VAL A 1 177 ? -18.487 0.054 4.796 1.00 78.62 177 VAL A N 1
ATOM 1426 C CA . VAL A 1 177 ? -19.654 -0.825 4.747 1.00 78.62 177 VAL A CA 1
ATOM 1427 C C . VAL A 1 177 ? -20.388 -0.654 6.069 1.00 78.62 177 VAL A C 1
ATOM 1429 O O . VAL A 1 177 ? -19.914 -1.154 7.091 1.00 78.62 177 VAL A O 1
ATOM 1432 N N . GLU A 1 178 ? -21.519 0.050 6.052 1.00 82.38 178 GLU A N 1
ATOM 1433 C CA . GLU A 1 178 ? -22.375 0.181 7.230 1.00 82.38 178 GLU A CA 1
ATOM 1434 C C . GLU A 1 178 ? -22.811 -1.208 7.698 1.00 82.38 178 GLU A C 1
ATOM 1436 O O . GLU A 1 178 ? -23.342 -2.022 6.934 1.00 82.38 178 GLU A O 1
ATOM 1441 N N . ARG A 1 179 ? -22.536 -1.501 8.968 1.00 89.75 179 ARG A N 1
ATOM 1442 C CA . ARG A 1 179 ? -22.976 -2.731 9.615 1.00 89.75 179 ARG A CA 1
ATOM 1443 C C . ARG A 1 179 ? -23.899 -2.376 10.758 1.00 89.75 179 ARG A C 1
ATOM 1445 O O . ARG A 1 179 ? -23.593 -1.486 11.538 1.00 89.75 179 ARG A O 1
ATOM 1452 N N . ILE A 1 180 ? -24.989 -3.110 10.881 1.00 93.88 180 ILE A N 1
ATOM 1453 C CA . ILE A 1 180 ? -25.946 -2.969 11.973 1.00 93.88 180 ILE A CA 1
ATOM 1454 C C . ILE A 1 180 ? -26.040 -4.285 12.731 1.00 93.88 180 ILE A C 1
ATOM 1456 O O . ILE A 1 180 ? -25.782 -5.361 12.185 1.00 93.88 180 ILE A O 1
ATOM 1460 N N . VAL A 1 181 ? -26.371 -4.209 14.015 1.00 94.75 181 VAL A N 1
ATOM 1461 C CA . VAL A 1 181 ? -26.640 -5.408 14.804 1.00 94.75 181 VAL A CA 1
ATOM 1462 C C . VAL A 1 181 ? -28.004 -5.981 14.422 1.00 94.75 181 VAL A C 1
ATOM 1464 O O . VAL A 1 181 ? -28.976 -5.246 14.275 1.00 94.75 181 VAL A O 1
ATOM 1467 N N . SER A 1 182 ? -28.073 -7.301 14.285 1.00 94.12 182 SER A N 1
ATOM 1468 C CA . SER A 1 182 ? -29.319 -8.044 14.122 1.00 94.12 182 SER A CA 1
ATOM 1469 C C . SER A 1 182 ? -29.305 -9.299 14.995 1.00 94.12 182 SER A C 1
ATOM 1471 O O . SER A 1 182 ? -28.250 -9.908 15.201 1.00 94.12 182 SER A O 1
ATOM 1473 N N . CYS A 1 183 ? -30.471 -9.667 15.528 1.00 93.44 183 CYS A N 1
ATOM 1474 C CA . CYS A 1 183 ? -30.671 -10.924 16.242 1.00 93.44 183 CYS A CA 1
ATOM 1475 C C . CYS A 1 183 ? -31.017 -12.010 15.223 1.00 93.44 183 CYS A C 1
ATOM 1477 O O . CYS A 1 183 ? -32.071 -11.952 14.594 1.00 93.44 183 CYS A O 1
ATOM 1479 N N . ILE A 1 184 ? -30.114 -12.971 15.038 1.00 94.56 184 ILE A N 1
ATOM 1480 C CA . ILE A 1 184 ? -30.269 -14.041 14.042 1.00 94.56 184 ILE A CA 1
ATOM 1481 C C . ILE A 1 184 ? -30.993 -15.269 14.597 1.00 94.56 184 ILE A C 1
ATOM 1483 O O . ILE A 1 184 ? -31.513 -16.057 13.816 1.00 94.56 184 ILE A O 1
ATOM 1487 N N . ASP A 1 185 ? -31.013 -15.428 15.920 1.00 93.25 185 ASP A N 1
ATOM 1488 C CA . ASP A 1 185 ? -31.633 -16.562 16.603 1.00 93.25 185 ASP A CA 1
ATOM 1489 C C . ASP A 1 185 ? -32.329 -16.091 17.893 1.00 93.25 185 ASP A C 1
ATOM 1491 O O . ASP A 1 185 ? -31.746 -16.129 18.980 1.00 93.25 185 ASP A O 1
ATOM 1495 N N . PRO A 1 186 ? -33.565 -15.571 17.785 1.00 90.38 186 PRO A N 1
ATOM 1496 C CA . PRO A 1 186 ? -34.311 -15.090 18.943 1.00 90.38 186 PRO A CA 1
ATOM 1497 C C . PRO A 1 186 ? -34.665 -16.192 19.950 1.00 90.38 186 PRO A C 1
ATOM 1499 O O . PRO A 1 186 ? -34.828 -15.879 21.126 1.00 90.38 186 PRO A O 1
ATOM 1502 N N . GLU A 1 187 ? -34.777 -17.452 19.518 1.00 90.44 187 GLU A N 1
ATOM 1503 C CA . GLU A 1 187 ? -35.199 -18.573 20.371 1.00 90.44 187 GLU A CA 1
ATOM 1504 C C . GLU A 1 187 ? -34.120 -18.962 21.387 1.00 90.44 187 GLU A C 1
ATOM 1506 O O . GLU A 1 187 ? -34.426 -19.278 22.535 1.00 90.44 187 GLU A O 1
ATOM 1511 N N . SER A 1 188 ? -32.847 -18.861 21.003 1.00 93.06 188 SER A N 1
ATOM 1512 C CA . SER A 1 188 ? -31.713 -19.097 21.907 1.00 93.06 188 SER A CA 1
ATOM 1513 C C . SER A 1 188 ? -31.407 -17.911 22.839 1.00 93.06 188 SER A C 1
ATOM 1515 O O . SER A 1 188 ? -30.466 -17.969 23.638 1.00 93.06 188 SER A O 1
ATOM 1517 N N . CYS A 1 189 ? -32.148 -16.802 22.744 1.00 92.38 189 CYS A N 1
ATOM 1518 C CA . CYS A 1 189 ? -31.947 -15.639 23.602 1.00 92.38 189 CYS A CA 1
ATOM 1519 C C . CYS A 1 189 ? -32.458 -15.911 25.023 1.00 92.38 189 CYS A C 1
ATOM 1521 O O . CYS A 1 189 ? -33.633 -16.179 25.238 1.00 92.38 189 CYS A O 1
ATOM 1523 N N . THR A 1 190 ? -31.587 -15.759 26.021 1.00 91.56 190 THR A N 1
ATOM 1524 C CA . THR A 1 190 ? -31.941 -15.970 27.436 1.00 91.56 190 THR A CA 1
ATOM 1525 C C . THR A 1 190 ? -32.484 -14.723 28.136 1.00 91.56 190 THR A C 1
ATOM 1527 O O . THR A 1 190 ? -32.801 -14.776 29.321 1.00 91.56 190 THR A O 1
ATOM 1530 N N . GLY A 1 191 ? -32.547 -13.576 27.450 1.00 92.06 191 GLY A N 1
ATOM 1531 C CA . GLY A 1 191 ? -33.042 -12.331 28.044 1.00 92.06 191 GLY A CA 1
ATOM 1532 C C . GLY A 1 191 ? -32.135 -11.731 29.130 1.00 92.06 191 GLY A C 1
ATOM 1533 O O . GLY A 1 191 ? -32.614 -10.971 29.965 1.00 92.06 191 GLY A O 1
ATOM 1534 N N . CYS A 1 192 ? -30.829 -12.038 29.128 1.00 93.62 192 CYS A N 1
ATOM 1535 C CA . CYS A 1 192 ? -29.870 -11.615 30.163 1.00 93.62 192 CYS A CA 1
ATOM 1536 C C . CYS A 1 192 ? -29.539 -10.109 30.204 1.00 93.62 192 CYS A C 1
ATOM 1538 O O . CYS A 1 192 ? -28.854 -9.675 31.121 1.00 93.62 192 CYS A O 1
ATOM 1540 N N . ARG A 1 193 ? -29.985 -9.324 29.212 1.00 93.62 193 ARG A N 1
ATOM 1541 C CA . ARG A 1 193 ? -29.834 -7.852 29.102 1.00 93.62 193 ARG A CA 1
ATOM 1542 C C . ARG A 1 193 ? -28.413 -7.285 28.989 1.00 93.62 193 ARG A C 1
ATOM 1544 O O . ARG A 1 193 ? -28.275 -6.088 28.775 1.00 93.62 193 ARG A O 1
ATOM 1551 N N . ILE A 1 194 ? -27.373 -8.118 28.963 1.00 94.94 194 ILE A N 1
ATOM 1552 C CA . ILE A 1 194 ? -25.977 -7.678 28.745 1.00 94.94 194 ILE A CA 1
ATOM 1553 C C . ILE A 1 194 ? -25.849 -6.786 27.499 1.00 94.94 194 ILE A C 1
ATOM 1555 O O . ILE A 1 194 ? -25.161 -5.774 27.510 1.00 94.94 194 ILE A O 1
ATOM 1559 N N . CYS A 1 195 ? -26.539 -7.140 26.411 1.00 94.44 195 CYS A N 1
ATOM 1560 C CA . CYS A 1 195 ? -26.501 -6.391 25.154 1.00 94.44 195 CYS A CA 1
ATOM 1561 C C . CYS A 1 195 ? -27.091 -4.970 25.244 1.00 94.44 195 CYS A C 1
ATOM 1563 O O . CYS A 1 195 ? -26.662 -4.108 24.480 1.00 94.44 195 CYS A O 1
ATOM 1565 N N . GLU A 1 196 ? -28.047 -4.734 26.143 1.00 95.00 196 GLU A N 1
ATOM 1566 C CA . GLU A 1 196 ? -28.591 -3.407 26.450 1.00 95.00 196 GLU A CA 1
ATOM 1567 C C . GLU A 1 196 ? -27.597 -2.613 27.304 1.00 95.00 196 GLU A C 1
ATOM 1569 O O . GLU A 1 196 ? -27.282 -1.476 26.964 1.00 95.00 196 GLU A O 1
ATOM 1574 N N . GLU A 1 197 ? -27.026 -3.237 28.339 1.00 94.69 197 GLU A N 1
ATOM 1575 C CA . GLU A 1 197 ? -26.061 -2.600 29.249 1.00 94.69 197 GLU A CA 1
ATOM 1576 C C . GLU A 1 197 ? -24.790 -2.118 28.537 1.00 94.69 197 GLU A C 1
ATOM 1578 O O . GLU A 1 197 ? -24.306 -1.020 28.800 1.00 94.69 197 GLU A O 1
ATOM 1583 N N . VAL A 1 198 ? -24.256 -2.908 27.600 1.00 95.81 198 VAL A N 1
ATOM 1584 C CA . VAL A 1 198 ? -23.031 -2.556 26.853 1.00 95.81 198 VAL A CA 1
ATOM 1585 C C . VAL A 1 198 ? -23.290 -1.595 25.690 1.00 95.81 198 VAL A C 1
ATOM 1587 O O . VAL A 1 198 ? -22.354 -1.166 25.011 1.00 95.81 198 VAL A O 1
ATOM 1590 N N . CYS A 1 199 ? -24.554 -1.284 25.390 1.00 94.44 199 CYS A N 1
ATOM 1591 C CA . CYS A 1 199 ? -24.902 -0.431 24.265 1.00 94.44 199 CYS A CA 1
ATOM 1592 C C . CYS A 1 199 ? -24.918 1.048 24.665 1.00 94.44 199 CYS A C 1
ATOM 1594 O O . CYS A 1 199 ? -25.960 1.610 24.994 1.00 94.44 199 CYS A O 1
ATOM 1596 N N . GLU A 1 200 ? -23.784 1.727 24.489 1.00 91.19 200 GLU A N 1
ATOM 1597 C CA . GLU A 1 200 ? -23.655 3.172 24.763 1.00 91.19 200 GLU A CA 1
ATOM 1598 C C . GLU A 1 200 ? -24.582 4.063 23.912 1.00 91.19 200 GLU A C 1
ATOM 1600 O O . GLU A 1 200 ? -24.811 5.226 24.227 1.00 91.19 200 GLU A O 1
ATOM 1605 N N . HIS A 1 201 ? -25.143 3.517 22.830 1.00 92.38 201 HIS A N 1
ATOM 1606 C CA . HIS A 1 201 ? -25.992 4.245 21.885 1.00 92.38 201 HIS A CA 1
ATOM 1607 C C . HIS A 1 201 ? -27.497 4.027 22.143 1.00 92.38 201 HIS A C 1
ATOM 1609 O O . HIS A 1 201 ? -28.336 4.588 21.434 1.00 92.38 201 HIS A O 1
ATOM 1615 N N . GLY A 1 202 ? -27.868 3.183 23.119 1.00 91.19 202 GLY A N 1
ATOM 1616 C CA . GLY A 1 202 ? -29.272 2.877 23.435 1.00 91.19 202 GLY A CA 1
ATOM 1617 C C . GLY A 1 202 ? -30.060 2.300 22.248 1.00 91.19 202 GLY A C 1
ATOM 1618 O O . GLY A 1 202 ? -31.248 2.605 22.072 1.00 91.19 202 GLY A O 1
ATOM 1619 N N . VAL A 1 203 ? -29.361 1.538 21.399 1.00 94.88 203 VAL A N 1
ATOM 1620 C CA . VAL A 1 203 ? -29.877 0.836 20.208 1.00 94.88 203 VAL A CA 1
ATOM 1621 C C . VAL A 1 203 ? -30.651 -0.410 20.613 1.00 94.88 203 VAL A C 1
ATOM 1623 O O . VAL A 1 203 ? -31.677 -0.721 20.017 1.00 94.88 203 VAL A O 1
ATOM 1626 N N . ILE A 1 204 ? -30.154 -1.122 21.624 1.00 94.50 204 ILE A N 1
ATOM 1627 C CA . ILE A 1 204 ? -30.767 -2.338 22.150 1.00 94.50 204 ILE A CA 1
ATOM 1628 C C . ILE A 1 204 ? -31.471 -1.989 23.457 1.00 94.50 204 ILE A C 1
ATOM 1630 O O . ILE A 1 204 ? -30.870 -1.351 24.317 1.00 94.50 204 ILE A O 1
ATOM 1634 N N . ARG A 1 205 ? -32.733 -2.398 23.591 1.00 93.69 205 ARG A N 1
ATOM 1635 C CA . ARG A 1 205 ? -33.551 -2.236 24.801 1.00 93.69 205 ARG A CA 1
ATOM 1636 C C . ARG A 1 205 ? -34.229 -3.551 25.152 1.00 93.69 205 ARG A C 1
ATOM 1638 O O . ARG A 1 205 ? -34.510 -4.344 24.252 1.00 93.69 205 ARG A O 1
ATOM 1645 N N . SER A 1 206 ? -34.535 -3.773 26.423 1.00 91.19 206 SER A N 1
ATOM 1646 C CA . SER A 1 206 ? -35.365 -4.906 26.836 1.00 91.19 206 SER A CA 1
ATOM 1647 C C . SER A 1 206 ? -36.817 -4.491 27.099 1.00 91.19 206 SER A C 1
ATOM 1649 O O . SER A 1 206 ? -37.087 -3.488 27.758 1.00 91.19 206 SER A O 1
ATOM 1651 N N . SER A 1 207 ? -37.773 -5.263 26.577 1.00 88.12 207 SER A N 1
ATOM 1652 C CA . SER A 1 207 ? -39.185 -5.214 26.960 1.00 88.12 207 SER A CA 1
ATOM 1653 C C . SER A 1 207 ? -39.506 -6.416 27.842 1.00 88.12 207 SER A C 1
ATOM 1655 O O . SER A 1 207 ? -39.135 -7.551 27.543 1.00 88.12 207 SER A O 1
ATOM 1657 N N . VAL A 1 208 ? -40.166 -6.165 28.971 1.00 86.62 208 VAL A N 1
ATOM 1658 C CA . VAL A 1 208 ? -40.649 -7.228 29.859 1.00 86.62 208 VAL A CA 1
ATOM 1659 C C . VAL A 1 208 ? -42.061 -7.590 29.413 1.00 86.62 208 VAL A C 1
ATOM 1661 O O . VAL A 1 208 ? -42.944 -6.735 29.436 1.00 86.62 208 VAL A O 1
ATOM 1664 N N . GLU A 1 209 ? -42.249 -8.831 28.980 1.00 83.44 209 GLU A N 1
ATOM 1665 C CA . GLU A 1 209 ? -43.533 -9.413 28.579 1.00 83.44 209 GLU A CA 1
ATOM 1666 C C . GLU A 1 209 ? -43.941 -10.489 29.606 1.00 83.44 209 GLU A C 1
ATOM 1668 O O . GLU A 1 209 ? -43.132 -10.881 30.451 1.00 83.44 209 GLU A O 1
ATOM 1673 N N . GLU A 1 210 ? -45.192 -10.963 29.571 1.00 78.50 210 GLU A N 1
ATOM 1674 C CA . GLU A 1 210 ? -45.700 -11.968 30.529 1.00 78.50 210 GLU A CA 1
ATOM 1675 C C . GLU A 1 210 ? -44.890 -13.281 30.498 1.00 78.50 210 GLU A C 1
ATOM 1677 O O . GLU A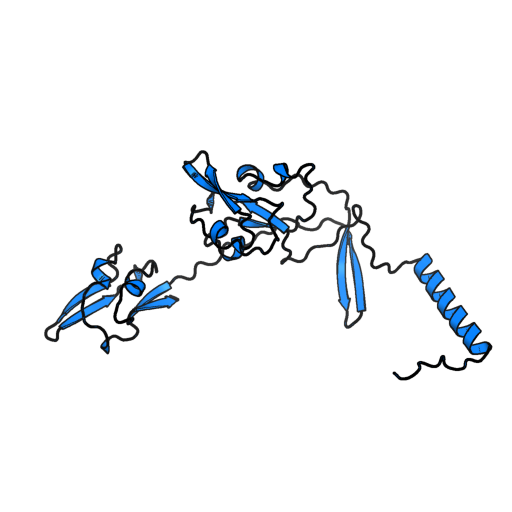 1 210 ? -44.717 -13.920 31.535 1.00 78.50 210 GLU A O 1
ATOM 1682 N N . ASP A 1 211 ? -44.307 -13.615 29.340 1.00 75.50 211 ASP A N 1
ATOM 1683 C CA . ASP A 1 211 ? -43.550 -14.849 29.088 1.00 75.50 211 ASP A CA 1
ATOM 1684 C C . ASP A 1 211 ? -42.017 -14.687 29.187 1.00 75.50 211 ASP A C 1
ATOM 1686 O O . ASP A 1 211 ? -41.268 -15.626 28.908 1.00 75.50 211 ASP A O 1
ATOM 1690 N N . GLY A 1 212 ? -41.513 -13.510 29.587 1.00 82.88 212 GLY A N 1
ATOM 1691 C CA . GLY A 1 212 ? -40.080 -13.286 29.801 1.00 82.88 212 GLY A CA 1
ATOM 1692 C C . GLY A 1 212 ? -39.555 -11.933 29.322 1.00 82.88 212 GLY A C 1
ATOM 1693 O O . GLY A 1 212 ? -40.281 -10.956 29.163 1.00 82.88 212 GLY A O 1
ATOM 1694 N N . VAL A 1 213 ? -38.236 -11.855 29.131 1.00 87.38 213 VAL A N 1
ATOM 1695 C CA . VAL A 1 213 ? -37.551 -10.634 28.684 1.00 87.38 213 VAL A CA 1
ATOM 1696 C C . VAL A 1 213 ? -37.275 -10.727 27.191 1.00 87.38 213 VAL A C 1
ATOM 1698 O O . VAL A 1 213 ? -36.489 -11.569 26.754 1.00 87.38 213 VAL A O 1
ATOM 1701 N N . ARG A 1 214 ? -37.857 -9.815 26.415 1.00 88.31 214 ARG A N 1
ATOM 1702 C CA . ARG A 1 214 ? -37.637 -9.707 24.975 1.00 88.31 214 ARG A CA 1
ATOM 1703 C C . ARG A 1 214 ? -36.686 -8.562 24.658 1.00 88.31 214 ARG A C 1
ATOM 1705 O O . ARG A 1 214 ? -36.731 -7.497 25.259 1.00 88.31 214 ARG A O 1
ATOM 1712 N N . MET A 1 215 ? -35.801 -8.789 23.698 1.00 91.56 215 MET A N 1
ATOM 1713 C CA . MET A 1 215 ? -34.878 -7.774 23.202 1.00 91.56 215 MET A CA 1
ATOM 1714 C C . MET A 1 215 ? -35.492 -7.041 22.004 1.00 91.56 215 MET A C 1
ATOM 1716 O O . MET A 1 215 ? -36.001 -7.676 21.079 1.00 91.56 215 MET A O 1
ATOM 1720 N N . VAL A 1 216 ? -35.383 -5.716 21.994 1.00 92.75 216 VAL A N 1
ATOM 1721 C CA . VAL A 1 216 ? -35.810 -4.823 20.913 1.00 92.75 216 VAL A CA 1
ATOM 1722 C C . VAL A 1 216 ? -34.587 -4.080 20.387 1.00 92.75 216 VAL A C 1
ATOM 1724 O O . VAL A 1 216 ? -33.824 -3.506 21.164 1.00 92.75 216 VAL A O 1
ATOM 1727 N N . ILE A 1 217 ? -34.388 -4.102 19.069 1.00 93.44 217 ILE A N 1
ATOM 1728 C CA . ILE A 1 217 ? -33.236 -3.490 18.399 1.00 93.44 217 ILE A CA 1
ATOM 1729 C C . ILE A 1 217 ? -33.733 -2.394 17.460 1.00 93.44 217 ILE A C 1
ATOM 1731 O O . ILE A 1 217 ? -34.514 -2.661 16.551 1.00 93.44 217 ILE A O 1
ATOM 1735 N N . ASP A 1 218 ? -33.235 -1.178 17.653 1.00 93.12 218 ASP A N 1
ATOM 1736 C CA . ASP A 1 218 ? -33.451 -0.041 16.761 1.00 93.12 218 ASP A CA 1
ATOM 1737 C C . ASP A 1 218 ? -32.276 0.101 15.782 1.00 93.12 218 ASP A C 1
ATOM 1739 O O . ASP A 1 218 ? -31.274 0.772 16.049 1.00 93.12 218 ASP A O 1
ATOM 1743 N N . SER A 1 219 ? -32.380 -0.572 14.636 1.00 88.56 219 SER A N 1
ATOM 1744 C CA . SER A 1 219 ? -31.304 -0.635 13.644 1.00 88.56 219 SER A CA 1
ATOM 1745 C C . SER A 1 219 ? -30.932 0.712 13.022 1.00 88.56 219 SER A C 1
ATOM 1747 O O . SER A 1 219 ? -29.813 0.842 12.530 1.00 88.56 219 SER A O 1
ATOM 1749 N N . GLU A 1 220 ? -31.816 1.715 13.034 1.00 88.81 220 GLU A N 1
ATOM 1750 C CA . GLU A 1 220 ? -31.545 3.009 12.389 1.00 88.81 220 GLU A CA 1
ATOM 1751 C C . GLU A 1 220 ? -30.490 3.831 13.130 1.00 88.81 220 GLU A C 1
ATOM 1753 O O . GLU A 1 220 ? -29.747 4.587 12.505 1.00 88.81 220 GLU A O 1
ATOM 1758 N N . ARG A 1 221 ? -30.392 3.651 14.451 1.00 90.62 221 ARG A N 1
ATOM 1759 C CA . ARG A 1 221 ? -29.421 4.346 15.312 1.00 90.62 221 ARG A CA 1
ATOM 1760 C C . ARG A 1 221 ? -28.161 3.521 15.585 1.00 90.62 221 ARG A C 1
ATOM 1762 O O . ARG A 1 221 ? -27.315 3.923 16.383 1.00 90.62 221 ARG A O 1
ATOM 1769 N N . CYS A 1 222 ? -28.030 2.350 14.963 1.00 92.12 222 CYS A N 1
ATOM 1770 C CA . CYS A 1 222 ? -26.901 1.458 15.190 1.00 92.12 222 CYS A CA 1
ATOM 1771 C C . CYS A 1 222 ? -25.638 1.949 14.472 1.00 92.12 222 CYS A C 1
ATOM 1773 O O . CYS A 1 222 ? -25.615 2.066 13.253 1.00 92.12 222 CYS A O 1
ATOM 1775 N N . THR A 1 223 ? -24.555 2.156 15.225 1.00 89.44 223 THR A N 1
ATOM 1776 C CA . THR A 1 223 ? -23.239 2.546 14.684 1.00 89.44 223 THR A CA 1
ATOM 1777 C C . THR A 1 223 ? -22.387 1.365 14.220 1.00 89.44 223 THR A C 1
ATOM 1779 O O . THR A 1 223 ? -21.301 1.557 13.680 1.00 89.44 223 THR A O 1
ATOM 1782 N N . GLY A 1 224 ? -22.840 0.128 14.449 1.00 91.25 224 GLY A N 1
ATOM 1783 C CA . GLY A 1 224 ? -22.115 -1.070 14.022 1.00 91.25 224 GLY A CA 1
ATOM 1784 C C . GLY A 1 224 ? -20.873 -1.421 14.839 1.00 91.25 224 GLY A C 1
ATOM 1785 O O . GLY A 1 224 ? -20.086 -2.254 14.394 1.00 91.25 224 GLY A O 1
ATOM 1786 N N . CYS A 1 225 ? -20.690 -0.838 16.031 1.00 90.38 225 CYS A N 1
ATOM 1787 C CA . CYS A 1 225 ? -19.495 -1.044 16.863 1.00 90.38 225 CYS A CA 1
ATOM 1788 C C . CYS A 1 225 ? -19.265 -2.508 17.292 1.00 90.38 225 CYS A C 1
ATOM 1790 O O . CYS A 1 225 ? -18.138 -2.904 17.573 1.00 90.38 225 CYS A O 1
ATOM 1792 N N . GLY A 1 226 ? -20.325 -3.324 17.343 1.00 92.56 226 GLY A N 1
ATOM 1793 C CA . GLY A 1 226 ? -20.235 -4.764 17.597 1.00 92.56 226 GLY A CA 1
ATOM 1794 C C . GLY A 1 226 ? -20.004 -5.179 19.054 1.00 92.56 226 GLY A C 1
ATOM 1795 O O . GLY A 1 226 ? -19.847 -6.372 19.302 1.00 92.56 226 GLY A O 1
ATOM 1796 N N . LEU A 1 227 ? -20.026 -4.253 20.020 1.00 94.31 227 LEU A N 1
ATOM 1797 C CA . LEU A 1 227 ? -19.848 -4.572 21.447 1.00 94.31 227 LEU A CA 1
ATOM 1798 C C . LEU A 1 227 ? -20.865 -5.613 21.938 1.00 94.31 227 LEU A C 1
ATOM 1800 O O . LEU A 1 227 ? -20.491 -6.647 22.477 1.00 94.31 227 LEU A O 1
ATOM 1804 N N . CYS A 1 228 ? -22.148 -5.409 21.645 1.00 95.12 228 CYS A N 1
ATOM 1805 C CA . CYS A 1 228 ? -23.209 -6.356 21.992 1.00 95.12 228 CYS A CA 1
ATOM 1806 C C . CYS A 1 228 ? -23.024 -7.747 21.357 1.00 95.12 228 CYS A C 1
ATOM 1808 O O . CYS A 1 228 ? -23.370 -8.750 21.972 1.00 95.12 228 CYS A O 1
ATOM 1810 N N . VAL A 1 229 ? -22.450 -7.826 20.150 1.00 95.38 229 VAL A N 1
ATOM 1811 C CA . VAL A 1 229 ? -22.132 -9.096 19.476 1.00 95.38 229 VAL A CA 1
ATOM 1812 C C . VAL A 1 229 ? -20.997 -9.818 20.199 1.00 95.38 229 VAL A C 1
ATOM 1814 O O . VAL A 1 229 ? -21.061 -11.032 20.376 1.00 95.38 229 VAL A O 1
ATOM 1817 N N . LYS A 1 230 ? -19.971 -9.075 20.628 1.00 95.50 230 LYS A N 1
ATOM 1818 C CA . LYS A 1 230 ? -18.824 -9.615 21.362 1.00 95.50 230 LYS A CA 1
ATOM 1819 C C . LYS A 1 230 ? -19.226 -10.161 22.736 1.00 95.50 230 LYS A C 1
ATOM 1821 O O . LYS A 1 230 ? -18.773 -11.240 23.102 1.00 95.50 230 LYS A O 1
ATOM 1826 N N . GLU A 1 231 ? -20.080 -9.439 23.457 1.00 95.56 231 GLU A N 1
ATOM 1827 C CA . GLU A 1 231 ? -20.464 -9.765 24.839 1.00 95.56 231 GLU A CA 1
ATOM 1828 C C . GLU A 1 231 ? -21.647 -10.751 24.937 1.00 95.56 231 GLU A C 1
ATOM 1830 O O . GLU A 1 231 ? -21.976 -11.248 26.013 1.00 95.56 231 GLU A O 1
ATOM 1835 N N . CYS A 1 232 ? -22.304 -11.082 23.822 1.00 94.81 232 CYS A N 1
ATOM 1836 C CA . CYS A 1 232 ? -23.404 -12.043 23.820 1.00 94.81 232 CYS A CA 1
ATOM 1837 C C . CYS A 1 232 ? -22.896 -13.486 23.993 1.00 94.81 232 CYS A C 1
ATOM 1839 O O . CYS A 1 232 ? -22.518 -14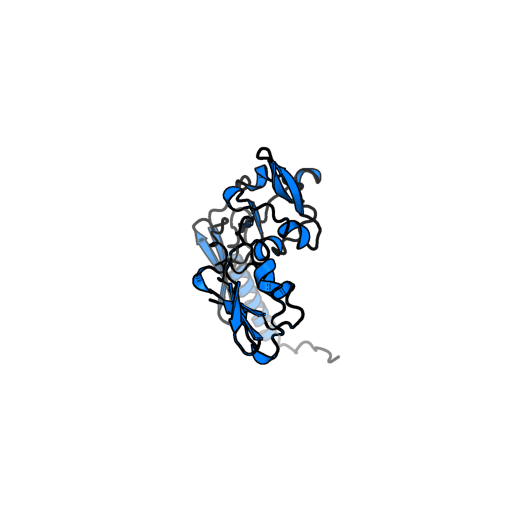.145 23.020 1.00 94.81 232 CYS A O 1
ATOM 1841 N N . SER A 1 233 ? -22.978 -14.023 25.214 1.00 93.69 233 SER A N 1
ATOM 1842 C CA . SER A 1 233 ? -22.597 -15.414 25.526 1.00 93.69 233 SER A CA 1
ATOM 1843 C C . SER A 1 233 ? -23.350 -16.462 24.700 1.00 93.69 233 SER A C 1
ATOM 1845 O O . SER A 1 233 ? -22.778 -17.492 24.351 1.00 93.69 233 SER A O 1
ATOM 1847 N N . MET A 1 234 ? -24.611 -16.185 24.344 1.00 94.19 234 MET A N 1
ATOM 1848 C CA . MET A 1 234 ? -25.441 -17.072 23.514 1.00 94.19 234 MET A CA 1
ATOM 1849 C C . MET A 1 234 ? -25.147 -16.947 22.012 1.00 94.19 234 MET A C 1
ATOM 1851 O O . MET A 1 234 ? -25.628 -17.756 21.228 1.00 94.19 234 MET A O 1
ATOM 1855 N N . ARG A 1 235 ? -24.356 -15.944 21.596 1.00 93.94 235 ARG A N 1
ATOM 1856 C CA . ARG A 1 235 ? -23.992 -15.666 20.193 1.00 93.94 235 ARG A CA 1
ATOM 1857 C C . ARG A 1 235 ? -25.187 -15.521 19.238 1.00 93.94 235 ARG A C 1
ATOM 1859 O O . ARG A 1 235 ? -25.067 -15.799 18.048 1.00 93.94 235 ARG A O 1
ATOM 1866 N N . VAL A 1 236 ? -26.316 -15.025 19.746 1.00 95.69 236 VAL A N 1
ATOM 1867 C CA . VAL A 1 236 ? -27.544 -14.792 18.959 1.00 95.69 236 VAL A CA 1
ATOM 1868 C C . VAL A 1 236 ? -27.525 -13.479 18.169 1.00 95.69 236 VAL A C 1
ATOM 1870 O O . VAL A 1 236 ? -28.381 -13.247 17.319 1.00 95.69 236 VAL A O 1
ATOM 1873 N N . LEU A 1 237 ? -26.544 -12.609 18.429 1.00 95.38 237 LEU A N 1
ATOM 1874 C CA . LEU A 1 237 ? -26.367 -11.325 17.751 1.00 95.38 237 LEU A CA 1
ATOM 1875 C C . LEU A 1 237 ? -25.278 -11.408 16.678 1.00 95.38 237 LEU A C 1
ATOM 1877 O O . LEU A 1 237 ? -24.224 -12.007 16.893 1.00 95.38 237 LEU A O 1
ATOM 1881 N N . ARG A 1 238 ? -25.489 -10.738 15.540 1.00 95.00 238 ARG A N 1
ATOM 1882 C CA . ARG A 1 238 ? -24.488 -10.611 14.473 1.00 95.00 238 ARG A CA 1
ATOM 1883 C C . ARG A 1 238 ? -24.486 -9.210 13.873 1.00 95.00 238 ARG A C 1
ATOM 1885 O O . ARG A 1 238 ? -25.531 -8.579 13.761 1.00 95.00 238 ARG A O 1
ATOM 1892 N N . LEU A 1 239 ? -23.311 -8.749 13.446 1.00 94.19 239 LEU A N 1
ATOM 1893 C CA . LEU A 1 239 ? -23.206 -7.585 12.569 1.00 94.19 239 LEU A CA 1
ATOM 1894 C C . LEU A 1 239 ? -23.529 -8.011 11.136 1.00 94.19 239 LEU A C 1
ATOM 1896 O O . LEU A 1 239 ? -22.800 -8.813 10.545 1.00 94.19 239 LEU A O 1
ATOM 1900 N N . VAL A 1 240 ? -24.610 -7.468 10.590 1.00 92.44 240 VAL A N 1
ATOM 1901 C CA . VAL A 1 240 ? -25.032 -7.654 9.198 1.00 92.44 240 VAL A CA 1
ATOM 1902 C C . VAL A 1 240 ? -24.802 -6.363 8.425 1.00 92.44 240 VAL A C 1
ATOM 1904 O O . VAL A 1 240 ? -24.745 -5.289 9.020 1.00 92.44 240 VAL A O 1
ATOM 1907 N N . ARG A 1 241 ? -24.613 -6.455 7.106 1.00 89.62 241 ARG A N 1
ATOM 1908 C CA . ARG A 1 241 ? -24.557 -5.254 6.261 1.00 89.62 241 ARG A CA 1
ATOM 1909 C C . ARG A 1 241 ? -25.940 -4.601 6.251 1.00 89.62 241 ARG A C 1
ATOM 1911 O O . ARG A 1 241 ? -26.926 -5.336 6.190 1.00 89.62 241 ARG A O 1
ATOM 1918 N N . ARG A 1 242 ? -25.974 -3.274 6.364 1.00 83.06 242 ARG A N 1
ATOM 1919 C CA . ARG A 1 242 ? -27.196 -2.490 6.175 1.00 83.06 242 ARG A CA 1
ATOM 1920 C C . ARG A 1 242 ? -27.639 -2.536 4.715 1.00 83.06 242 ARG A C 1
ATOM 1922 O O . ARG A 1 242 ? -26.744 -2.594 3.840 1.00 83.06 242 ARG A O 1
#

Secondary structure (DSSP, 8-state):
----PPPP--HHHHHHHHHHHHHHHHHHHHS-------TTTEEEPPPTT----EEE-TTT-----HHHHH-TT--EEEEE-TTS-EEEEEETTT-----HHHHT-TT--EEEBS------SSGGGGEE-TGGGTSPPP-----SEEEEEEEETTEEEEEEEES----B--PPPP----EEEEES-STT-----HHHHT-TT--EEEEEETTEEEEEE-GGG-----HHHHH-TT--EEEEE-